Protein AF-A0A0D0HE24-F1 (afdb_monomer_lite)

Secondary structure (DSSP, 8-state):
-HHHHHHHHHHHHHHHHHHHHHHHHHHHHHHHHHHHHHT--HHHHHHHHHHHHHHHHH--SHHHHHHHHHHHHHHHHHHHHHTSPPPPPPP--TTSTTTSSSSSS------SS--EEES-SEEEE-SS-SS--EEEEEEESSS--EEEE--TTEEEEEETTTEEEEEE----SSS-EEEEEEEEETTEEEEEEEEEPPP-HHHHHHHHHHHHHHHHH------

pLDDT: mean 81.76, std 19.07, range [36.56, 98.62]

Organism: NCBI:txid1602169

Structure (mmCIF, N/CA/C/O backbone):
data_AF-A0A0D0HE24-F1
#
_entry.id   AF-A0A0D0HE24-F1
#
loop_
_atom_site.group_PDB
_atom_site.id
_atom_site.type_symbol
_atom_site.label_atom_id
_atom_site.label_alt_id
_atom_site.label_comp_id
_atom_site.label_asym_id
_atom_site.label_entity_id
_atom_site.label_seq_id
_atom_site.pdbx_PDB_ins_code
_atom_site.Cartn_x
_atom_site.Cartn_y
_atom_site.Cartn_z
_atom_site.occupancy
_atom_site.B_iso_or_equiv
_atom_site.auth_seq_id
_atom_site.auth_comp_id
_atom_site.auth_asym_id
_atom_site.auth_atom_id
_atom_site.pdbx_PDB_model_num
ATOM 1 N N . MET A 1 1 ? -0.564 22.937 -47.112 1.00 54.62 1 MET A N 1
ATOM 2 C CA . MET A 1 1 ? -0.032 23.153 -45.742 1.00 54.62 1 MET A CA 1
ATOM 3 C C . MET A 1 1 ? -1.120 23.236 -44.664 1.00 54.62 1 MET A C 1
ATOM 5 O O . MET A 1 1 ? -1.146 22.356 -43.817 1.00 54.62 1 MET A O 1
ATOM 9 N N . LYS A 1 2 ? -2.081 24.178 -44.712 1.00 48.25 2 LYS A N 1
ATOM 10 C CA . LYS A 1 2 ? -3.146 24.309 -43.680 1.00 48.25 2 LYS A CA 1
ATOM 11 C C . LYS A 1 2 ? -4.016 23.051 -43.454 1.00 48.25 2 LYS A C 1
ATOM 13 O O . LYS A 1 2 ? -4.406 22.789 -42.323 1.00 48.25 2 LYS A O 1
ATOM 18 N N . LYS A 1 3 ? -4.300 22.256 -44.500 1.00 47.62 3 LYS A N 1
ATOM 19 C CA . LYS A 1 3 ? -5.071 20.995 -44.387 1.00 47.62 3 LYS A CA 1
ATOM 20 C C . LYS A 1 3 ? -4.278 19.858 -43.717 1.00 47.62 3 LYS A C 1
ATOM 22 O O . LYS A 1 3 ? -4.836 19.148 -42.896 1.00 47.62 3 LYS A O 1
ATOM 27 N N . ILE A 1 4 ? -2.977 19.747 -44.000 1.00 58.28 4 ILE A N 1
ATOM 28 C CA . ILE A 1 4 ? -2.083 18.738 -43.399 1.00 58.28 4 ILE A CA 1
ATOM 29 C C . ILE A 1 4 ? -1.843 19.051 -41.915 1.00 58.28 4 ILE A C 1
ATOM 31 O O . ILE A 1 4 ? -1.949 18.166 -41.078 1.00 58.28 4 ILE A O 1
ATOM 35 N N . ILE A 1 5 ? -1.638 20.328 -41.568 1.00 57.38 5 ILE A N 1
ATOM 36 C CA . ILE A 1 5 ? -1.494 20.777 -40.172 1.00 57.38 5 ILE A CA 1
ATOM 37 C C . ILE A 1 5 ? -2.765 20.485 -39.356 1.00 57.38 5 ILE A C 1
ATOM 39 O O . ILE A 1 5 ? -2.671 20.021 -38.224 1.00 57.38 5 ILE A O 1
ATOM 43 N N . ARG A 1 6 ? -3.958 20.689 -39.936 1.00 49.59 6 ARG A N 1
ATOM 44 C CA . ARG A 1 6 ? -5.237 20.340 -39.292 1.00 49.59 6 ARG A CA 1
ATOM 45 C C . ARG A 1 6 ? -5.402 18.833 -39.081 1.00 49.59 6 ARG A C 1
ATOM 47 O O . ARG A 1 6 ? -5.835 18.437 -38.009 1.00 49.59 6 ARG A O 1
ATOM 54 N N . ILE A 1 7 ? -5.014 18.003 -40.051 1.00 63.22 7 ILE A N 1
ATOM 55 C CA . ILE A 1 7 ? -5.064 16.538 -39.914 1.00 63.22 7 ILE A CA 1
ATOM 56 C C . ILE A 1 7 ? -4.089 16.058 -38.828 1.00 63.22 7 ILE A C 1
ATOM 58 O O . ILE A 1 7 ? -4.482 15.265 -37.977 1.00 63.22 7 ILE A O 1
ATOM 62 N N . CYS A 1 8 ? -2.863 16.589 -38.781 1.00 57.28 8 CYS A N 1
ATOM 63 C CA . CYS A 1 8 ? -1.900 16.259 -37.725 1.00 57.28 8 CYS A CA 1
ATOM 64 C C . CYS A 1 8 ? -2.379 16.697 -36.328 1.00 57.28 8 CYS A C 1
ATOM 66 O O . CYS A 1 8 ? -2.213 15.947 -35.371 1.00 57.28 8 CYS A O 1
ATOM 68 N N . LEU A 1 9 ? -3.021 17.866 -36.205 1.00 57.97 9 LEU A N 1
ATOM 69 C CA . LEU A 1 9 ? -3.625 18.333 -34.948 1.00 57.97 9 LEU A CA 1
ATOM 70 C C . LEU A 1 9 ? -4.816 17.466 -34.509 1.00 57.97 9 LEU A C 1
ATOM 72 O O . LEU A 1 9 ? -4.926 17.137 -33.331 1.00 57.97 9 LEU A O 1
ATOM 76 N N . CYS A 1 10 ? -5.685 17.055 -35.437 1.00 57.00 10 CYS A N 1
ATOM 77 C CA . CYS A 1 10 ? -6.802 16.157 -35.133 1.00 57.00 10 CYS A CA 1
ATOM 78 C C . CYS A 1 10 ? -6.322 14.761 -34.711 1.00 57.00 10 CYS A C 1
ATOM 80 O O . CYS A 1 10 ? -6.842 14.211 -33.743 1.00 57.00 10 CYS A O 1
ATOM 82 N N . LEU A 1 11 ? -5.303 14.209 -35.380 1.00 58.38 11 LEU A N 1
ATOM 83 C CA . LEU A 1 11 ? -4.702 12.928 -35.001 1.00 58.38 11 LEU A CA 1
ATOM 84 C C . LEU A 1 11 ? -4.014 13.013 -33.631 1.00 58.38 11 LEU A C 1
ATOM 86 O O . LEU A 1 11 ? -4.221 12.134 -32.800 1.00 58.38 11 LEU A O 1
ATOM 90 N N . ALA A 1 12 ? -3.277 14.090 -33.344 1.00 59.06 12 ALA A N 1
ATOM 91 C CA . ALA A 1 12 ? -2.671 14.309 -32.029 1.00 59.06 12 ALA A CA 1
ATOM 92 C C . ALA A 1 12 ? -3.721 14.399 -30.903 1.00 59.06 12 ALA A C 1
ATOM 94 O O . ALA A 1 12 ? -3.535 13.796 -29.848 1.00 59.06 12 ALA A O 1
ATOM 95 N N . MET A 1 13 ? -4.855 15.074 -31.130 1.00 58.59 13 MET A N 1
ATOM 96 C CA . MET A 1 13 ? -5.958 15.127 -30.157 1.00 58.59 13 MET A CA 1
ATOM 97 C C . MET A 1 13 ? -6.646 13.766 -29.952 1.00 58.59 13 MET A C 1
ATOM 99 O O . MET A 1 13 ? -7.002 13.431 -28.823 1.00 58.59 13 MET A O 1
ATOM 103 N N . LEU A 1 14 ? -6.767 12.947 -31.002 1.00 55.09 14 LEU A N 1
ATOM 104 C CA . LEU A 1 14 ? -7.250 11.563 -30.902 1.00 55.09 14 LEU A CA 1
ATOM 105 C C . LEU A 1 14 ? -6.314 10.683 -30.056 1.00 55.09 14 LEU A C 1
ATOM 107 O O . LEU A 1 14 ? -6.791 9.926 -29.213 1.00 55.09 14 LEU A O 1
ATOM 111 N N . PHE A 1 15 ? -4.992 10.823 -30.200 1.00 51.97 15 PHE A N 1
ATOM 112 C CA . PHE A 1 15 ? -4.024 10.104 -29.360 1.00 51.97 15 PHE A CA 1
ATOM 113 C C . PHE A 1 15 ? -4.064 10.542 -27.885 1.00 51.97 15 PHE A C 1
ATOM 115 O O . PHE A 1 15 ? -3.951 9.696 -26.997 1.00 51.97 15 PHE A O 1
ATOM 122 N N . ILE A 1 16 ? -4.289 11.831 -27.607 1.00 54.72 16 ILE A N 1
ATOM 123 C CA . ILE A 1 16 ? -4.448 12.346 -26.234 1.00 54.72 16 ILE A CA 1
ATOM 124 C C . ILE A 1 16 ? -5.722 11.783 -25.580 1.00 54.72 16 ILE A C 1
ATOM 126 O O . ILE A 1 16 ? -5.686 11.356 -24.424 1.00 54.72 16 ILE A O 1
ATOM 130 N N . ALA A 1 17 ? -6.834 11.716 -26.319 1.00 50.81 17 ALA A N 1
ATOM 131 C CA . ALA A 1 17 ? -8.104 11.194 -25.810 1.00 50.81 17 ALA A CA 1
ATOM 132 C C . ALA A 1 17 ? -8.043 9.690 -25.475 1.00 50.81 17 ALA A C 1
ATOM 134 O O . ALA A 1 17 ? -8.557 9.263 -24.440 1.00 50.81 17 ALA A O 1
ATOM 135 N N . ILE A 1 18 ? -7.361 8.887 -26.301 1.00 53.62 18 ILE A N 1
ATOM 136 C CA . ILE A 1 18 ? -7.165 7.449 -26.045 1.00 53.62 18 ILE A CA 1
ATOM 137 C C . ILE A 1 18 ? -6.306 7.230 -24.786 1.00 53.62 18 ILE A C 1
ATOM 139 O O . ILE A 1 18 ? -6.610 6.349 -23.978 1.00 53.62 18 ILE A O 1
ATOM 143 N N . GLY A 1 19 ? -5.281 8.064 -24.569 1.00 52.12 19 GLY A N 1
ATOM 144 C CA . GLY A 1 19 ? -4.448 8.021 -23.362 1.00 52.12 19 GLY A CA 1
ATOM 145 C C . GLY A 1 19 ? -5.231 8.305 -22.074 1.00 52.12 19 GLY A C 1
ATOM 146 O O . GLY A 1 19 ? -5.073 7.589 -21.084 1.00 52.12 19 GLY A O 1
ATOM 147 N N . ALA A 1 20 ? -6.134 9.290 -22.096 1.00 57.69 20 ALA A N 1
ATOM 148 C CA . ALA A 1 20 ? -6.990 9.615 -20.952 1.00 57.69 20 ALA A CA 1
ATOM 149 C C . ALA A 1 20 ? -8.027 8.511 -20.649 1.00 57.69 20 ALA A C 1
ATOM 151 O O . ALA A 1 20 ? -8.302 8.202 -19.485 1.00 57.69 20 ALA A O 1
ATOM 152 N N . HIS A 1 21 ? -8.573 7.861 -21.682 1.00 56.25 21 HIS A N 1
ATOM 153 C CA . HIS A 1 21 ? -9.526 6.760 -21.505 1.00 56.25 21 HIS A CA 1
ATOM 154 C C . HIS A 1 21 ? -8.882 5.479 -20.945 1.00 56.25 21 HIS A C 1
ATOM 156 O O . HIS A 1 21 ? -9.493 4.793 -20.126 1.00 56.25 21 HIS A O 1
ATOM 162 N N . ALA A 1 22 ? -7.639 5.164 -21.325 1.00 59.75 22 ALA A N 1
ATOM 163 C CA . ALA A 1 22 ? -6.916 4.015 -20.772 1.00 59.75 22 ALA A CA 1
ATOM 164 C C . ALA A 1 22 ? -6.572 4.202 -19.281 1.00 59.75 22 ALA A C 1
ATOM 166 O O . ALA A 1 22 ? -6.681 3.259 -18.495 1.00 59.75 22 ALA A O 1
ATOM 167 N N . GLN A 1 23 ? -6.226 5.429 -18.876 1.00 67.25 23 GLN A N 1
ATOM 168 C CA . GLN A 1 23 ? -5.933 5.769 -17.482 1.00 67.25 23 GLN A CA 1
ATOM 169 C C . GLN A 1 23 ? -7.175 5.616 -16.585 1.00 67.25 23 GLN A C 1
ATOM 171 O O . GLN A 1 23 ? -7.113 4.951 -15.554 1.00 67.25 23 GLN A O 1
ATOM 176 N N . THR A 1 24 ? -8.330 6.130 -17.025 1.00 78.00 24 THR A N 1
ATOM 177 C CA . THR A 1 24 ? -9.592 6.038 -16.263 1.00 78.00 24 THR A CA 1
ATOM 178 C C . THR A 1 24 ? -10.089 4.597 -16.104 1.00 78.00 24 THR A C 1
ATOM 180 O O . THR A 1 24 ? -10.574 4.219 -15.035 1.00 78.00 24 THR A O 1
ATOM 183 N N . ALA A 1 25 ? -9.911 3.750 -17.125 1.00 88.06 25 ALA A N 1
ATOM 184 C CA . ALA A 1 25 ? -10.211 2.322 -17.028 1.00 88.06 25 ALA A CA 1
ATOM 185 C C . ALA A 1 25 ? -9.268 1.586 -16.058 1.00 88.06 25 ALA A C 1
ATOM 187 O O . ALA A 1 25 ? -9.720 0.732 -15.289 1.00 88.06 25 ALA A O 1
ATOM 188 N N . ALA A 1 26 ? -7.971 1.916 -16.068 1.00 93.06 26 ALA A N 1
ATOM 189 C CA . ALA A 1 26 ? -6.995 1.348 -15.140 1.00 93.06 26 ALA A CA 1
ATOM 190 C C . ALA A 1 26 ? -7.321 1.718 -13.684 1.00 93.06 26 ALA A C 1
ATOM 192 O O . ALA A 1 26 ? -7.383 0.829 -12.833 1.00 93.06 26 ALA A O 1
ATOM 193 N N . ASP A 1 27 ? -7.625 2.991 -13.418 1.00 92.62 27 ASP A N 1
ATOM 194 C CA . ASP A 1 27 ? -7.969 3.495 -12.083 1.00 92.62 27 ASP A CA 1
ATOM 195 C C . ASP A 1 27 ? -9.240 2.833 -11.528 1.00 92.62 27 ASP A C 1
ATOM 197 O O . ASP A 1 27 ? -9.282 2.423 -10.365 1.00 92.62 27 ASP A O 1
ATOM 201 N N . GLY A 1 28 ? -10.258 2.635 -12.373 1.00 95.12 28 GLY A N 1
ATOM 202 C CA . GLY A 1 28 ? -11.491 1.940 -11.991 1.00 95.12 28 GLY A CA 1
ATOM 203 C C . GLY A 1 28 ? -11.292 0.462 -11.629 1.00 95.12 28 GLY A C 1
ATOM 204 O O . GLY A 1 28 ? -12.040 -0.091 -10.825 1.00 95.12 28 GLY A O 1
ATOM 205 N N . ILE A 1 29 ? -10.292 -0.208 -12.203 1.00 96.75 29 ILE A N 1
ATOM 206 C CA . ILE A 1 29 ? -9.952 -1.598 -11.855 1.00 96.75 29 ILE A CA 1
ATOM 207 C C . ILE A 1 29 ? -9.039 -1.635 -10.630 1.00 96.75 29 ILE A C 1
ATOM 209 O O . ILE A 1 29 ? -9.202 -2.491 -9.759 1.00 96.75 29 ILE A O 1
ATOM 213 N N . TYR A 1 30 ? -8.106 -0.690 -10.534 1.00 95.88 30 TYR A N 1
ATOM 214 C CA . TYR A 1 30 ? -7.241 -0.536 -9.373 1.00 95.88 30 TYR A CA 1
ATOM 215 C C . TYR A 1 30 ? -8.066 -0.319 -8.098 1.00 95.88 30 TYR A C 1
ATOM 217 O O . TYR A 1 30 ? -7.857 -1.021 -7.108 1.00 95.88 30 TYR A O 1
ATOM 225 N N . SER A 1 31 ? -9.066 0.567 -8.133 1.00 95.50 31 SER A N 1
ATOM 226 C CA . SER A 1 31 ? -9.946 0.841 -6.989 1.00 95.50 31 SER A CA 1
ATOM 227 C C . SER A 1 31 ? -10.738 -0.392 -6.537 1.00 95.50 31 SER A C 1
ATOM 229 O O . SER A 1 31 ? -10.835 -0.650 -5.337 1.00 95.50 31 SER A O 1
ATOM 231 N N . LYS A 1 32 ? -11.216 -1.227 -7.473 1.00 97.62 32 LYS A N 1
ATOM 232 C CA . LYS A 1 32 ? -11.828 -2.533 -7.156 1.00 97.62 32 LYS A CA 1
ATOM 233 C C . LYS A 1 32 ? -10.846 -3.459 -6.442 1.00 97.62 32 LYS A C 1
ATOM 235 O O . LYS A 1 32 ? -11.214 -4.102 -5.461 1.00 97.62 32 LYS A O 1
ATOM 240 N N . GLY A 1 33 ? -9.594 -3.501 -6.900 1.00 97.25 33 GLY A N 1
ATOM 241 C CA . GLY A 1 33 ? -8.523 -4.234 -6.226 1.00 97.25 33 GLY A CA 1
ATOM 242 C C . GLY A 1 33 ? -8.302 -3.751 -4.791 1.00 97.25 33 GLY A C 1
ATOM 243 O O . GLY A 1 33 ? -8.220 -4.567 -3.875 1.00 97.25 33 GLY A O 1
ATOM 244 N N . MET A 1 34 ? -8.288 -2.433 -4.575 1.00 95.75 34 MET A N 1
ATOM 245 C CA . MET A 1 34 ? -8.141 -1.839 -3.242 1.00 95.75 34 MET A CA 1
ATOM 246 C C . MET A 1 34 ? -9.312 -2.185 -2.314 1.00 95.75 34 MET A C 1
ATOM 248 O O . MET A 1 34 ? -9.082 -2.552 -1.163 1.00 95.75 34 MET A O 1
ATOM 252 N N . ALA A 1 35 ? -10.554 -2.139 -2.807 1.00 95.69 35 ALA A N 1
ATOM 253 C CA . ALA A 1 35 ? -11.736 -2.516 -2.028 1.00 95.69 35 ALA A CA 1
ATOM 254 C C . ALA A 1 35 ? -11.703 -3.995 -1.597 1.00 95.69 35 ALA A C 1
ATOM 256 O O . ALA A 1 35 ? -11.987 -4.314 -0.444 1.00 95.69 35 ALA A O 1
ATOM 257 N N . LEU A 1 36 ? -11.292 -4.895 -2.495 1.00 97.56 36 LEU A N 1
ATOM 258 C CA . LEU A 1 36 ? -11.142 -6.323 -2.198 1.00 97.56 36 LEU A CA 1
ATOM 259 C C . LEU A 1 36 ? -10.005 -6.598 -1.206 1.00 97.56 36 LEU A C 1
ATOM 261 O O . LEU A 1 36 ? -10.145 -7.432 -0.308 1.00 97.56 36 LEU A O 1
ATOM 265 N N . LYS A 1 37 ? -8.881 -5.886 -1.336 1.00 96.06 37 LYS A N 1
ATOM 266 C CA . LYS A 1 37 ? -7.743 -6.011 -0.419 1.00 96.06 37 LYS A CA 1
ATOM 267 C C . LYS A 1 37 ? -8.148 -5.698 1.023 1.00 96.06 37 LYS A C 1
ATOM 269 O O . LYS A 1 37 ? -7.790 -6.469 1.910 1.00 96.06 37 LYS A O 1
ATOM 274 N N . LYS A 1 38 ? -8.937 -4.637 1.246 1.00 92.69 38 LYS A N 1
ATOM 275 C CA . LYS A 1 38 ? -9.406 -4.225 2.586 1.00 92.69 38 LYS A CA 1
ATOM 276 C C . LYS A 1 38 ? -10.146 -5.330 3.347 1.00 92.69 38 LYS A C 1
ATOM 278 O O . LYS A 1 38 ? -10.122 -5.338 4.566 1.00 92.69 38 LYS A O 1
ATOM 283 N N . GLN A 1 39 ? -10.753 -6.289 2.649 1.00 93.31 39 GLN A N 1
ATOM 284 C CA . GLN A 1 39 ? -11.459 -7.406 3.287 1.00 93.31 39 GLN A CA 1
ATOM 285 C C . GLN A 1 39 ? -10.513 -8.453 3.909 1.00 93.31 39 GLN A C 1
ATOM 287 O O . GLN A 1 39 ? -10.972 -9.291 4.675 1.00 93.31 39 GLN A O 1
ATOM 292 N N . ARG A 1 40 ? -9.216 -8.460 3.548 1.00 90.00 40 ARG A N 1
ATOM 293 C CA . ARG A 1 40 ? -8.162 -9.353 4.081 1.00 90.00 40 ARG A CA 1
ATOM 294 C C . ARG A 1 40 ? -8.516 -10.856 4.153 1.00 90.00 40 ARG A C 1
ATOM 296 O O . ARG A 1 40 ? -7.917 -11.602 4.924 1.00 90.00 40 ARG A O 1
ATOM 303 N N . THR A 1 41 ? -9.417 -11.354 3.304 1.00 94.25 41 THR A N 1
ATOM 304 C CA . THR A 1 41 ? -9.673 -12.800 3.176 1.00 94.25 41 THR A CA 1
ATOM 305 C C . THR A 1 41 ? -8.782 -13.408 2.097 1.00 94.25 41 THR A C 1
ATOM 307 O O . THR A 1 41 ? -8.351 -12.732 1.162 1.00 94.25 41 THR A O 1
ATOM 310 N N . LYS A 1 42 ? -8.531 -14.722 2.159 1.00 95.62 42 LYS A N 1
ATOM 311 C CA . LYS A 1 42 ? -7.766 -15.426 1.114 1.00 95.62 42 LYS A CA 1
ATOM 312 C C . LYS A 1 42 ? -8.368 -15.212 -0.282 1.00 95.62 42 LYS A C 1
ATOM 314 O O . LYS A 1 42 ? -7.639 -14.954 -1.243 1.00 95.62 42 LYS A O 1
ATOM 319 N N . THR A 1 43 ? -9.693 -15.294 -0.383 1.00 96.44 43 THR A N 1
ATOM 320 C CA . THR A 1 43 ? -10.430 -15.098 -1.636 1.00 96.44 43 THR A CA 1
ATOM 321 C C . THR A 1 43 ? -10.320 -13.658 -2.120 1.00 96.44 43 THR A C 1
ATOM 323 O O . THR A 1 43 ? -9.914 -13.436 -3.261 1.00 96.44 43 THR A O 1
ATOM 326 N N . SER A 1 44 ? -10.600 -12.680 -1.254 1.00 97.56 44 SER A N 1
ATOM 327 C CA . SER A 1 44 ? -10.580 -11.269 -1.641 1.00 97.56 44 SER A CA 1
ATOM 328 C C . SER A 1 44 ? -9.177 -10.801 -2.031 1.00 97.56 44 SER A C 1
ATOM 330 O O . SER A 1 44 ? -9.028 -10.116 -3.037 1.00 97.56 44 SER A O 1
ATOM 332 N N . LEU A 1 45 ? -8.124 -11.248 -1.337 1.00 97.88 45 LEU A N 1
ATOM 333 C CA . LEU A 1 45 ? -6.733 -10.946 -1.699 1.00 97.88 45 LEU A CA 1
ATOM 334 C C . LEU A 1 45 ? -6.343 -11.560 -3.051 1.00 97.88 45 LEU A C 1
ATOM 336 O O . LEU A 1 45 ? -5.653 -10.923 -3.846 1.00 97.88 45 LEU A O 1
ATOM 340 N N . THR A 1 46 ? -6.823 -12.767 -3.359 1.00 98.12 46 THR A N 1
ATOM 341 C CA . THR A 1 46 ? -6.595 -13.398 -4.671 1.00 98.12 46 THR A CA 1
ATOM 342 C C . THR A 1 46 ? -7.294 -12.618 -5.789 1.00 98.12 46 THR A C 1
ATOM 344 O O . THR A 1 46 ? -6.705 -12.360 -6.841 1.00 98.12 46 THR A O 1
ATOM 347 N N . GLN A 1 47 ? -8.531 -12.176 -5.551 1.00 98.50 47 GLN A N 1
ATOM 348 C CA . GLN A 1 47 ? -9.278 -11.335 -6.489 1.00 98.50 47 GLN A CA 1
ATOM 349 C C . GLN A 1 47 ? -8.656 -9.936 -6.629 1.00 98.50 47 GLN A C 1
ATOM 351 O O . GLN A 1 47 ? -8.615 -9.389 -7.734 1.00 98.50 47 GLN A O 1
ATOM 356 N N . ALA A 1 48 ? -8.121 -9.367 -5.548 1.00 98.25 48 ALA A N 1
ATOM 357 C CA . ALA A 1 48 ? -7.398 -8.101 -5.571 1.00 98.25 48 ALA A CA 1
ATOM 358 C C . ALA A 1 48 ? -6.158 -8.201 -6.470 1.00 98.25 48 ALA A C 1
ATOM 360 O O . ALA A 1 48 ? -5.990 -7.379 -7.368 1.00 98.25 48 ALA A O 1
ATOM 361 N N . ILE A 1 49 ? -5.352 -9.264 -6.327 1.00 98.62 49 ILE A N 1
ATOM 362 C CA . ILE A 1 49 ? -4.196 -9.538 -7.201 1.00 98.62 49 ILE A CA 1
ATOM 363 C C . ILE A 1 49 ? -4.615 -9.605 -8.674 1.00 98.62 49 ILE A C 1
ATOM 365 O O . ILE A 1 49 ? -3.934 -9.036 -9.529 1.00 98.62 49 ILE A O 1
ATOM 369 N N . ALA A 1 50 ? -5.725 -10.276 -8.989 1.00 98.56 50 ALA A N 1
ATOM 370 C CA . ALA A 1 50 ? -6.228 -10.350 -10.360 1.00 98.56 50 ALA A CA 1
ATOM 371 C C . ALA A 1 50 ? -6.593 -8.960 -10.914 1.00 98.56 50 ALA A C 1
ATOM 373 O O . ALA A 1 50 ? -6.213 -8.628 -12.040 1.00 98.56 50 ALA A O 1
ATOM 374 N N . ASN A 1 51 ? -7.254 -8.120 -10.111 1.00 98.50 51 ASN A N 1
ATOM 375 C CA . ASN A 1 51 ? -7.568 -6.741 -10.491 1.00 98.50 51 ASN A CA 1
ATOM 376 C C . ASN A 1 51 ? -6.298 -5.905 -10.684 1.00 98.50 51 ASN A C 1
ATOM 378 O O . ASN A 1 51 ? -6.160 -5.258 -11.717 1.00 98.50 51 ASN A O 1
ATOM 382 N N . PHE A 1 52 ? -5.326 -5.969 -9.772 1.00 98.31 52 PHE A N 1
ATOM 383 C CA . PHE A 1 52 ? -4.071 -5.225 -9.916 1.00 98.31 52 PHE A CA 1
ATOM 384 C C . PHE A 1 52 ? -3.263 -5.661 -11.142 1.00 98.31 52 PHE A C 1
ATOM 386 O O . PHE A 1 52 ? -2.694 -4.816 -11.827 1.00 98.31 52 PHE A O 1
ATOM 393 N N . ARG A 1 53 ? -3.254 -6.955 -11.489 1.00 98.38 53 ARG A N 1
ATOM 394 C CA . ARG A 1 53 ? -2.635 -7.439 -12.738 1.00 98.38 53 ARG A CA 1
ATOM 395 C C . ARG A 1 53 ? -3.329 -6.874 -13.974 1.00 98.38 53 ARG A C 1
ATOM 397 O O . ARG A 1 53 ? -2.655 -6.469 -14.917 1.00 98.38 53 ARG A O 1
ATOM 404 N N . LYS A 1 54 ? -4.663 -6.816 -13.961 1.00 97.50 54 LYS A N 1
ATOM 405 C CA . LYS A 1 54 ? -5.443 -6.237 -15.059 1.00 97.50 54 LYS A CA 1
ATOM 406 C C . LYS A 1 54 ? -5.213 -4.728 -15.177 1.00 97.50 54 LYS A C 1
ATOM 408 O O . LYS A 1 54 ? -4.933 -4.258 -16.273 1.00 97.50 54 LYS A O 1
ATOM 413 N N . ALA A 1 55 ? -5.250 -3.990 -14.066 1.00 96.56 55 ALA A N 1
ATOM 414 C CA . ALA A 1 55 ? -4.946 -2.559 -14.031 1.00 96.56 55 ALA A CA 1
ATOM 415 C C . ALA A 1 55 ? -3.520 -2.272 -14.530 1.00 96.56 55 ALA A C 1
ATOM 417 O O . ALA A 1 55 ? -3.328 -1.399 -15.372 1.00 96.56 55 ALA A O 1
ATOM 418 N N . LYS A 1 56 ? -2.529 -3.072 -14.109 1.00 96.06 56 LYS A N 1
ATOM 419 C CA . LYS A 1 56 ? -1.144 -2.988 -14.599 1.00 96.06 56 LYS A CA 1
ATOM 420 C C . LYS A 1 56 ? -1.050 -3.093 -16.122 1.00 96.06 56 LYS A C 1
ATOM 422 O O . LYS A 1 56 ? -0.266 -2.365 -16.721 1.00 96.06 56 LYS A O 1
ATOM 427 N N . GLY A 1 57 ? -1.826 -3.985 -16.739 1.00 95.12 57 GLY A N 1
ATOM 428 C CA . GLY A 1 57 ? -1.867 -4.138 -18.196 1.00 95.12 57 GLY A CA 1
ATOM 429 C C . GLY A 1 57 ? -2.455 -2.931 -18.937 1.00 95.12 57 GLY A C 1
ATOM 430 O O . GLY A 1 57 ? -2.194 -2.778 -20.125 1.00 95.12 57 GLY A O 1
ATOM 431 N N . LEU A 1 58 ? -3.220 -2.079 -18.248 1.00 93.44 58 LEU A N 1
ATOM 432 C CA . LEU A 1 58 ? -3.856 -0.886 -18.816 1.00 93.44 58 LEU A CA 1
ATOM 433 C C . LEU A 1 58 ? -3.094 0.410 -18.515 1.00 93.44 58 LEU A C 1
ATOM 435 O O . LEU A 1 58 ? -3.195 1.365 -19.282 1.00 93.44 58 LEU A O 1
ATOM 439 N N . TYR A 1 59 ? -2.327 0.465 -17.424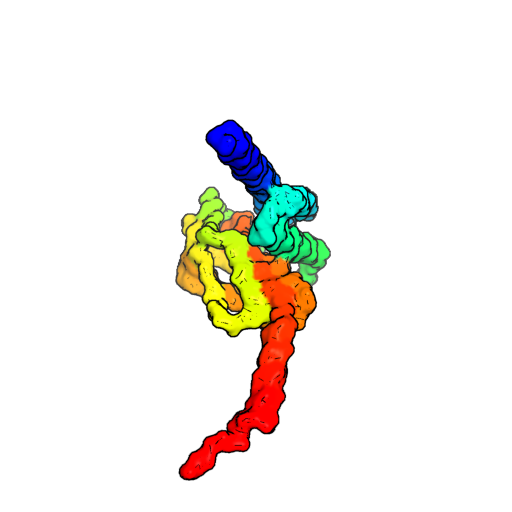 1.00 92.12 59 TYR A N 1
ATOM 440 C CA . TYR A 1 59 ? -1.514 1.639 -17.118 1.00 92.12 59 TYR A CA 1
ATOM 441 C C . TYR A 1 59 ? -0.416 1.848 -18.164 1.00 92.12 59 TYR A C 1
ATOM 443 O O . TYR A 1 59 ? 0.459 1.003 -18.359 1.00 92.12 59 TYR A O 1
ATOM 451 N N . ALA A 1 60 ? -0.412 3.033 -18.776 1.00 89.69 60 ALA A N 1
ATOM 452 C CA . ALA A 1 60 ? 0.633 3.434 -19.714 1.00 89.69 60 ALA A CA 1
ATOM 453 C C . ALA A 1 60 ? 1.957 3.767 -19.004 1.00 89.69 60 ALA A C 1
ATOM 455 O O . ALA A 1 60 ? 3.035 3.509 -19.536 1.00 89.69 60 ALA A O 1
ATOM 456 N N . THR A 1 61 ? 1.885 4.325 -17.791 1.00 90.44 61 THR A N 1
ATOM 457 C CA . THR A 1 61 ? 3.058 4.804 -17.049 1.00 90.44 61 THR A CA 1
ATOM 458 C C . THR A 1 61 ? 3.682 3.710 -16.187 1.00 90.44 61 THR A C 1
ATOM 460 O O . THR A 1 61 ? 2.985 2.921 -15.546 1.00 90.44 61 THR A O 1
ATOM 463 N N . GLU A 1 62 ? 5.013 3.712 -16.090 1.00 89.94 62 GLU A N 1
ATOM 464 C CA . GLU A 1 62 ? 5.730 2.813 -15.176 1.00 89.94 62 GLU A CA 1
ATOM 465 C C . GLU A 1 62 ? 5.359 3.066 -13.711 1.00 89.94 62 GLU A C 1
ATOM 467 O O . GLU A 1 62 ? 5.270 2.122 -12.936 1.00 89.94 62 GLU A O 1
ATOM 472 N N . ALA A 1 63 ? 5.031 4.308 -13.340 1.00 89.19 63 ALA A N 1
ATOM 473 C CA . ALA A 1 63 ? 4.549 4.628 -11.998 1.00 89.19 63 ALA A CA 1
ATOM 474 C C . ALA A 1 63 ? 3.239 3.892 -11.653 1.00 89.19 63 ALA A C 1
ATOM 476 O O . ALA A 1 63 ? 3.115 3.335 -10.563 1.00 89.19 63 ALA A O 1
ATOM 477 N N . GLY A 1 64 ? 2.272 3.841 -12.579 1.00 91.19 64 GLY A N 1
ATOM 478 C CA . GLY A 1 64 ? 1.025 3.089 -12.386 1.00 91.19 64 GLY A CA 1
ATOM 479 C C . GLY A 1 64 ? 1.260 1.579 -12.287 1.00 91.19 64 GLY A C 1
ATOM 480 O O . GLY A 1 64 ? 0.700 0.903 -11.419 1.00 91.19 64 GLY A O 1
ATOM 481 N N . LYS A 1 65 ? 2.160 1.046 -13.121 1.00 93.62 65 LYS A N 1
ATOM 482 C CA . LYS A 1 65 ? 2.561 -0.369 -13.071 1.00 93.62 65 LYS A CA 1
ATOM 483 C C . LYS A 1 65 ? 3.277 -0.720 -11.765 1.00 93.62 65 LYS A C 1
ATOM 485 O O . LYS A 1 65 ? 2.999 -1.769 -11.184 1.00 93.62 65 LYS A O 1
ATOM 490 N N . ASP A 1 66 ? 4.144 0.162 -11.276 1.00 91.62 66 ASP A N 1
ATOM 491 C CA . ASP A 1 66 ? 4.864 -0.006 -10.014 1.00 91.62 66 ASP A CA 1
ATOM 492 C C . ASP A 1 66 ? 3.922 -0.016 -8.810 1.00 91.62 66 ASP A C 1
ATOM 494 O O . ASP A 1 66 ? 4.071 -0.879 -7.942 1.00 91.62 66 ASP A O 1
ATOM 498 N N . LYS A 1 67 ? 2.912 0.866 -8.788 1.00 92.50 67 LYS A N 1
ATOM 499 C CA . LYS A 1 67 ? 1.850 0.836 -7.769 1.00 92.50 67 LYS A CA 1
ATOM 500 C C . LYS A 1 67 ? 1.127 -0.510 -7.762 1.00 92.50 67 LYS A C 1
ATOM 502 O O . LYS A 1 67 ? 0.959 -1.109 -6.703 1.00 92.50 67 LYS A O 1
ATOM 507 N N . CYS A 1 68 ? 0.754 -1.031 -8.934 1.00 96.69 68 CYS A N 1
ATOM 508 C CA . CYS A 1 68 ? 0.101 -2.339 -9.032 1.00 96.69 68 CYS A CA 1
ATOM 509 C C . CYS A 1 68 ? 0.990 -3.469 -8.501 1.00 96.69 68 CYS A C 1
ATOM 511 O O . CYS A 1 68 ? 0.526 -4.311 -7.735 1.00 96.69 68 CYS A O 1
ATOM 513 N N . ASP A 1 69 ? 2.271 -3.484 -8.870 1.00 97.19 69 ASP A N 1
ATOM 514 C CA . ASP A 1 69 ? 3.212 -4.498 -8.391 1.00 97.19 69 ASP A CA 1
ATOM 515 C C . ASP A 1 69 ? 3.394 -4.453 -6.874 1.00 97.19 69 ASP A C 1
ATOM 517 O O . ASP A 1 69 ? 3.440 -5.504 -6.232 1.00 97.19 69 ASP A O 1
ATOM 521 N N . ALA A 1 70 ? 3.451 -3.255 -6.293 1.00 96.56 70 ALA A N 1
ATOM 522 C CA . ALA A 1 70 ? 3.536 -3.098 -4.852 1.00 96.56 70 ALA A CA 1
ATOM 523 C C . ALA A 1 70 ? 2.288 -3.623 -4.135 1.00 96.56 70 ALA A C 1
ATOM 525 O O . ALA A 1 70 ? 2.412 -4.349 -3.147 1.00 96.56 70 ALA A O 1
ATOM 526 N N . GLN A 1 71 ? 1.089 -3.331 -4.653 1.00 97.69 71 GLN A N 1
ATOM 527 C CA . GLN A 1 71 ? -0.158 -3.862 -4.091 1.00 97.69 71 GLN A CA 1
ATOM 528 C C . GLN A 1 71 ? -0.263 -5.388 -4.251 1.00 97.69 71 GLN A C 1
ATOM 530 O O . GLN A 1 71 ? -0.729 -6.073 -3.340 1.00 97.69 71 GLN A O 1
ATOM 535 N N . ILE A 1 72 ? 0.226 -5.956 -5.360 1.00 98.31 72 ILE A N 1
ATOM 536 C CA . ILE A 1 72 ? 0.335 -7.415 -5.537 1.00 98.31 72 ILE A CA 1
ATOM 537 C C . ILE A 1 72 ? 1.285 -8.008 -4.489 1.00 98.31 72 ILE A C 1
ATOM 539 O O . ILE A 1 72 ? 0.954 -9.007 -3.849 1.00 98.31 72 ILE A O 1
ATOM 543 N N . GLY A 1 73 ? 2.450 -7.389 -4.282 1.00 97.31 73 GLY A N 1
ATOM 544 C CA . GLY A 1 73 ? 3.406 -7.787 -3.250 1.00 97.31 73 GLY A CA 1
ATOM 545 C C . GLY A 1 73 ? 2.806 -7.729 -1.842 1.00 97.31 73 GLY A C 1
ATOM 546 O O . GLY A 1 73 ? 2.947 -8.683 -1.078 1.00 97.31 73 GLY A O 1
ATOM 547 N N . ALA A 1 74 ? 2.054 -6.671 -1.533 1.00 97.19 74 ALA A N 1
ATOM 548 C CA . ALA A 1 74 ? 1.302 -6.530 -0.289 1.00 97.19 74 ALA A CA 1
ATOM 549 C C . ALA A 1 74 ? 0.264 -7.649 -0.100 1.00 97.19 74 ALA A C 1
ATOM 551 O O . ALA A 1 74 ? 0.210 -8.269 0.960 1.00 97.19 74 ALA A O 1
ATOM 552 N N . CYS A 1 75 ? -0.514 -7.981 -1.134 1.00 98.00 75 CYS A N 1
ATOM 553 C CA . CYS A 1 75 ? -1.483 -9.077 -1.058 1.00 98.00 75 CYS A CA 1
ATOM 554 C C . CYS A 1 75 ? -0.798 -10.428 -0.808 1.00 98.00 75 CYS A C 1
ATOM 556 O O . CYS A 1 75 ? -1.261 -11.215 0.015 1.00 98.00 75 CYS A O 1
ATOM 558 N N . ASN A 1 76 ? 0.335 -10.686 -1.467 1.00 97.62 76 ASN A N 1
ATOM 559 C CA . ASN A 1 76 ? 1.125 -11.898 -1.240 1.00 97.62 76 ASN A CA 1
ATOM 560 C C . ASN A 1 76 ? 1.688 -11.961 0.188 1.00 97.62 76 ASN A C 1
ATOM 562 O O . ASN A 1 76 ? 1.704 -13.032 0.798 1.00 97.62 76 ASN A O 1
ATOM 566 N N . TYR A 1 77 ? 2.124 -10.822 0.734 1.00 96.25 77 TYR A N 1
ATOM 567 C CA . TYR A 1 77 ? 2.557 -10.710 2.125 1.00 96.25 77 TYR A CA 1
ATOM 568 C C . TYR A 1 77 ? 1.431 -11.102 3.093 1.00 96.25 77 TYR A C 1
ATOM 570 O O . TYR A 1 77 ? 1.630 -11.974 3.943 1.00 96.25 77 TYR A O 1
ATOM 578 N N . LEU A 1 78 ? 0.237 -10.529 2.915 1.00 95.38 78 LEU A N 1
ATOM 579 C CA . LEU A 1 78 ? -0.938 -10.819 3.743 1.00 95.38 78 LEU A CA 1
ATOM 580 C C . LEU A 1 78 ? -1.382 -12.284 3.616 1.00 95.38 78 LEU A C 1
ATOM 582 O O . LEU A 1 78 ? -1.570 -12.957 4.627 1.00 95.38 78 LEU A O 1
ATOM 586 N N . LEU A 1 79 ? -1.448 -12.830 2.396 1.00 96.06 79 LEU A N 1
ATOM 587 C CA . LEU A 1 79 ? -1.761 -14.245 2.155 1.00 96.06 79 LEU A CA 1
ATOM 588 C C . LEU A 1 79 ? -0.791 -15.181 2.884 1.00 96.06 79 LEU A C 1
ATOM 590 O O . LEU A 1 79 ? -1.208 -16.172 3.487 1.00 96.06 79 LEU A O 1
ATOM 594 N N . LYS A 1 80 ? 0.510 -14.867 2.862 1.00 94.38 80 LYS A N 1
ATOM 595 C CA . LYS A 1 80 ? 1.521 -15.648 3.580 1.00 94.38 80 LYS A CA 1
ATOM 596 C C . LYS A 1 80 ? 1.294 -15.612 5.090 1.00 94.38 80 LYS A C 1
ATOM 598 O O . LYS A 1 80 ? 1.576 -16.608 5.747 1.00 94.38 80 LYS A O 1
ATOM 603 N N . ARG A 1 81 ? 0.810 -14.498 5.644 1.00 90.00 81 ARG A N 1
ATOM 604 C CA . ARG A 1 81 ? 0.481 -14.384 7.073 1.00 90.00 81 ARG A CA 1
ATOM 605 C C . ARG A 1 81 ? -0.780 -15.157 7.437 1.00 90.00 81 ARG A C 1
ATOM 607 O O . ARG A 1 81 ? -0.728 -15.917 8.394 1.00 90.00 81 ARG A O 1
ATOM 614 N N . ILE A 1 82 ? -1.846 -15.039 6.648 1.00 90.56 82 ILE A N 1
ATOM 615 C CA . ILE A 1 82 ? -3.106 -15.775 6.860 1.00 90.56 82 ILE A CA 1
ATOM 616 C C . ILE A 1 82 ? -2.863 -17.290 6.876 1.00 90.56 82 ILE A C 1
ATOM 618 O O . ILE A 1 82 ? -3.455 -18.007 7.674 1.00 90.56 82 ILE A O 1
ATOM 622 N N . ASN A 1 83 ? -1.961 -17.779 6.022 1.00 85.94 83 ASN A N 1
ATOM 623 C CA . ASN A 1 83 ? -1.643 -19.204 5.937 1.00 85.94 83 ASN A CA 1
ATOM 624 C C . ASN A 1 83 ? -0.626 -19.689 6.988 1.00 85.94 83 ASN A C 1
ATOM 626 O O . ASN A 1 83 ? -0.366 -20.891 7.056 1.00 85.94 83 ASN A O 1
ATOM 630 N N . LYS A 1 84 ? 0.004 -18.806 7.777 1.00 82.62 84 LYS A N 1
ATOM 631 C CA . LYS A 1 84 ? 0.916 -19.257 8.837 1.00 82.62 84 LYS A CA 1
ATOM 632 C C . LYS A 1 84 ? 0.097 -19.869 9.978 1.00 82.62 84 LYS A C 1
ATOM 634 O O . LYS A 1 84 ? -0.848 -19.230 10.438 1.00 82.62 84 LYS A O 1
ATOM 639 N N . PRO A 1 85 ? 0.479 -21.055 10.490 1.00 66.94 85 PRO A N 1
ATOM 640 C CA . PRO A 1 85 ? -0.114 -21.587 11.709 1.00 66.94 85 PRO A CA 1
ATOM 641 C C . PRO A 1 85 ? 0.039 -20.557 12.828 1.00 66.94 85 PRO A C 1
ATOM 643 O O . PRO A 1 85 ? 1.141 -20.029 13.022 1.00 66.94 85 PRO A O 1
ATOM 646 N N . LYS A 1 86 ? -1.039 -20.273 13.568 1.00 60.94 86 LYS A N 1
ATOM 647 C CA . LYS A 1 86 ? -0.916 -19.482 14.797 1.00 60.94 86 LYS A CA 1
ATOM 648 C C . LYS A 1 86 ? 0.090 -20.201 15.710 1.00 60.94 86 LYS A C 1
ATOM 650 O O . LYS A 1 86 ? -0.008 -21.425 15.849 1.00 60.94 86 LYS A O 1
ATOM 655 N N . PRO A 1 87 ? 1.084 -19.502 16.286 1.00 54.28 87 PRO A N 1
ATOM 656 C CA . PRO A 1 87 ? 1.991 -20.129 17.237 1.00 54.28 87 PRO A CA 1
ATOM 657 C C . PRO A 1 87 ? 1.166 -20.766 18.359 1.00 54.28 87 PRO A C 1
ATOM 659 O O . PRO A 1 87 ? 0.240 -20.140 18.874 1.00 54.28 87 PRO A O 1
ATOM 662 N N . LYS A 1 88 ? 1.474 -22.025 18.707 1.00 43.59 88 LYS A N 1
ATOM 663 C CA . LYS A 1 88 ? 0.861 -22.676 19.871 1.00 43.59 88 LYS A CA 1
ATOM 664 C C . LYS A 1 88 ? 1.108 -21.782 21.095 1.00 43.59 88 LYS A C 1
ATOM 666 O O . LYS A 1 88 ? 2.239 -21.302 21.232 1.00 43.59 88 LYS A O 1
ATOM 671 N N . PRO A 1 89 ? 0.107 -21.561 21.966 1.00 42.53 89 PRO A N 1
ATOM 672 C CA . PRO A 1 89 ? 0.324 -20.864 23.226 1.00 42.53 89 PRO A CA 1
ATOM 673 C C . PRO A 1 89 ? 1.523 -21.495 23.937 1.00 42.53 89 PRO A C 1
ATOM 675 O O . PRO A 1 89 ? 1.596 -22.723 24.055 1.00 42.53 89 PRO A O 1
ATOM 678 N N . LYS A 1 90 ? 2.500 -20.682 24.355 1.00 39.03 90 LYS A N 1
ATOM 679 C CA . LYS A 1 90 ? 3.557 -21.179 25.243 1.00 39.03 90 LYS A CA 1
ATOM 680 C C . LYS A 1 90 ? 2.869 -21.747 26.495 1.00 39.03 90 LYS A C 1
ATOM 682 O O . LYS A 1 90 ? 1.963 -21.085 27.000 1.00 39.03 90 LYS A O 1
ATOM 687 N N . PRO A 1 91 ? 3.262 -22.932 26.996 1.00 36.56 91 PRO A N 1
ATOM 688 C CA . PRO A 1 91 ? 2.742 -23.436 28.258 1.00 36.56 91 PRO A CA 1
ATOM 689 C C . PRO A 1 91 ? 3.003 -22.394 29.346 1.00 36.56 91 PRO A C 1
ATOM 691 O O . PRO A 1 91 ? 4.150 -22.029 29.596 1.00 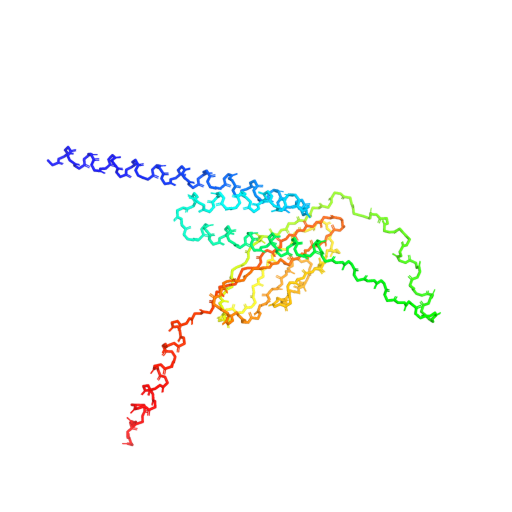36.56 91 PRO A O 1
ATOM 694 N N . ILE A 1 92 ? 1.929 -21.885 29.940 1.00 39.00 92 ILE A N 1
ATOM 695 C CA . ILE A 1 92 ? 1.983 -20.972 31.076 1.00 39.00 92 ILE A CA 1
ATOM 696 C C . ILE A 1 92 ? 2.496 -21.791 32.264 1.00 39.00 92 ILE A C 1
ATOM 698 O O . ILE A 1 92 ? 1.811 -22.691 32.755 1.00 39.00 92 ILE A O 1
ATOM 702 N N . THR A 1 93 ? 3.723 -21.523 32.706 1.00 37.72 93 THR A N 1
ATOM 703 C CA . THR A 1 93 ? 4.231 -22.054 33.973 1.00 37.72 93 THR A CA 1
ATOM 704 C C . THR A 1 93 ? 3.423 -21.414 35.103 1.00 37.72 93 THR A C 1
ATOM 706 O O . THR A 1 93 ? 3.224 -20.203 35.125 1.00 37.72 93 THR A O 1
ATOM 709 N N . LYS A 1 94 ? 2.922 -22.238 36.027 1.00 44.97 94 LYS A N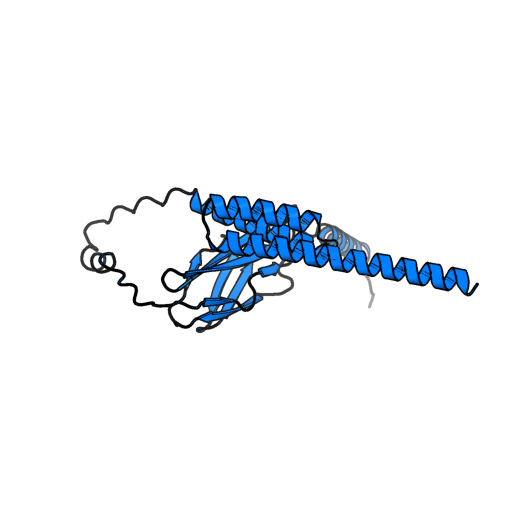 1
ATOM 710 C CA . LYS A 1 94 ? 1.836 -21.953 36.987 1.00 44.97 94 LYS A CA 1
ATOM 711 C C . LYS A 1 94 ? 2.067 -20.825 38.018 1.00 44.97 94 LYS A C 1
ATOM 713 O O . LYS A 1 94 ? 1.251 -20.693 38.921 1.00 44.97 94 LYS A O 1
ATOM 718 N N . ASN A 1 95 ? 3.105 -19.997 37.893 1.00 43.19 95 ASN A N 1
ATOM 719 C CA . ASN A 1 95 ? 3.417 -18.951 38.878 1.00 43.19 95 ASN A CA 1
ATOM 720 C C . ASN A 1 95 ? 3.013 -17.523 38.462 1.00 43.19 95 ASN A C 1
ATOM 722 O O . ASN A 1 95 ? 3.087 -16.629 39.294 1.00 43.19 95 ASN A O 1
ATOM 726 N N . ASP A 1 96 ? 2.494 -17.316 37.246 1.00 44.56 96 ASP A N 1
ATOM 727 C CA . ASP A 1 96 ? 1.973 -16.008 36.790 1.00 44.56 96 ASP A CA 1
ATOM 728 C C . ASP A 1 96 ? 0.428 -15.940 36.760 1.00 44.56 96 ASP A C 1
ATOM 730 O O . ASP A 1 96 ? -0.176 -14.964 36.307 1.00 44.56 96 ASP A O 1
ATOM 734 N N . ALA A 1 97 ? -0.242 -16.973 37.283 1.00 44.38 97 ALA A N 1
ATOM 735 C CA . ALA A 1 97 ? -1.686 -17.204 37.165 1.00 44.38 97 ALA A CA 1
ATOM 736 C C . ALA A 1 97 ? -2.601 -16.193 37.895 1.00 44.38 97 ALA A C 1
ATOM 738 O O . ALA A 1 97 ? -3.814 -16.380 37.897 1.00 44.38 97 ALA A O 1
ATOM 739 N N . GLN A 1 98 ? -2.069 -15.112 38.477 1.00 46.09 98 GLN A N 1
ATOM 740 C CA . GLN A 1 98 ? -2.883 -14.050 39.087 1.00 46.09 98 GLN A CA 1
ATOM 741 C C . GLN A 1 98 ? -2.825 -12.696 38.371 1.00 46.09 98 GLN A C 1
ATOM 743 O O . GLN A 1 98 ? -3.599 -11.810 38.719 1.00 46.09 98 GLN A O 1
ATOM 748 N N . LYS A 1 99 ? -2.002 -12.540 37.322 1.00 42.19 99 LYS A N 1
ATOM 749 C CA . LYS A 1 99 ? -2.048 -11.345 36.455 1.00 42.19 99 LYS A CA 1
ATOM 750 C C . LYS A 1 99 ? -2.621 -11.625 35.063 1.00 42.19 99 LYS A C 1
ATOM 752 O O . LYS A 1 99 ? -3.088 -10.707 34.405 1.00 42.19 99 LYS A O 1
ATOM 757 N N . THR A 1 100 ? -2.628 -12.885 34.627 1.00 43.03 100 THR A N 1
ATOM 758 C CA . THR A 1 100 ? -2.866 -13.242 33.215 1.00 43.03 100 THR A CA 1
ATOM 759 C C . THR A 1 100 ? -4.272 -13.785 32.914 1.00 43.03 100 THR A C 1
ATOM 761 O O . THR A 1 100 ? -4.583 -14.024 31.757 1.00 43.03 100 THR A O 1
ATOM 764 N N . VAL A 1 101 ? -5.152 -13.967 33.908 1.00 39.81 101 VAL A N 1
ATOM 765 C CA . VAL A 1 101 ? -6.474 -14.611 33.696 1.00 39.81 101 VAL A CA 1
ATOM 766 C C . VAL A 1 101 ? -7.633 -13.608 33.542 1.00 39.81 101 VAL A C 1
ATOM 768 O O . VAL A 1 101 ? -8.729 -13.996 33.154 1.00 39.81 101 VAL A O 1
ATOM 771 N N . VAL A 1 102 ? -7.416 -12.307 33.771 1.00 41.47 102 VAL A N 1
ATOM 772 C CA . VAL A 1 102 ? -8.494 -11.298 33.654 1.00 41.47 102 VAL A CA 1
ATOM 773 C C . VAL A 1 102 ? -8.621 -10.710 32.239 1.00 41.47 102 VAL A C 1
ATOM 775 O O . VAL A 1 102 ? -9.657 -10.147 31.915 1.00 41.47 102 VAL A O 1
ATOM 778 N N . GLU A 1 103 ? -7.632 -10.865 31.354 1.00 45.91 103 GLU A N 1
ATOM 779 C CA . GLU A 1 103 ? -7.629 -10.131 30.072 1.00 45.91 103 GLU A CA 1
ATOM 780 C C . GLU A 1 103 ? -8.145 -10.937 28.861 1.00 45.91 103 GLU A C 1
ATOM 782 O O . GLU A 1 103 ? -8.371 -10.369 27.797 1.00 45.91 103 GLU A O 1
ATOM 787 N N . GLU A 1 104 ? -8.401 -12.244 29.013 1.00 43.78 104 GLU A N 1
ATOM 788 C CA . GLU A 1 104 ? -8.964 -13.094 27.941 1.00 43.78 104 GLU A CA 1
ATOM 789 C C . GLU A 1 104 ? -10.485 -13.328 28.079 1.00 43.78 104 GLU A C 1
ATOM 791 O O . GLU A 1 104 ? -11.107 -13.950 27.219 1.00 43.78 104 GLU A O 1
ATOM 796 N N . VAL A 1 105 ? -11.128 -12.793 29.123 1.00 40.41 105 VAL A N 1
ATOM 797 C CA . VAL A 1 105 ? -12.588 -12.859 29.287 1.00 40.41 105 VAL A CA 1
ATOM 798 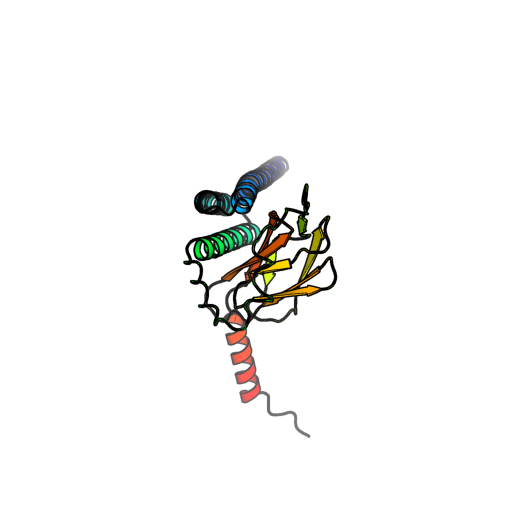C C . VAL A 1 105 ? -13.171 -11.466 29.058 1.00 40.41 105 VAL A C 1
ATOM 800 O O . VAL A 1 105 ? -13.147 -10.614 29.936 1.00 40.41 105 VAL A O 1
ATOM 803 N N . ALA A 1 106 ? -13.709 -11.283 27.850 1.00 39.22 106 ALA A N 1
ATOM 804 C CA . ALA A 1 106 ? -14.398 -10.096 27.346 1.00 39.22 106 ALA A CA 1
ATOM 805 C C . ALA A 1 106 ? -13.497 -8.894 26.990 1.00 39.22 106 ALA A C 1
ATOM 807 O O . ALA A 1 106 ? -13.476 -7.878 27.684 1.00 39.22 106 ALA A O 1
ATOM 808 N N . GLN A 1 107 ? -12.902 -8.920 25.787 1.00 46.16 107 GLN A N 1
ATOM 809 C CA . GLN A 1 107 ? -12.888 -7.689 24.990 1.00 46.16 107 GLN A CA 1
ATOM 810 C C . GLN A 1 107 ? -14.350 -7.343 24.682 1.00 46.16 107 GLN A C 1
ATOM 812 O O . GLN A 1 107 ? -14.909 -7.737 23.665 1.00 46.16 107 GLN A O 1
ATOM 817 N N . VAL A 1 108 ? -15.015 -6.672 25.622 1.00 47.22 108 VAL A N 1
ATOM 818 C CA . VAL A 1 108 ? -16.181 -5.862 25.292 1.00 47.22 108 VAL A CA 1
ATOM 819 C C . VAL A 1 108 ? -15.661 -4.848 24.285 1.00 47.22 108 VAL A C 1
ATOM 821 O O . VAL A 1 108 ? -14.793 -4.047 24.637 1.00 47.22 108 VAL A O 1
ATOM 824 N N . ASP A 1 109 ? -16.134 -4.914 23.043 1.00 60.41 109 ASP A N 1
ATOM 825 C CA . ASP A 1 109 ? -15.871 -3.898 22.028 1.00 60.41 109 ASP A CA 1
ATOM 826 C C . ASP A 1 109 ? -16.313 -2.531 22.561 1.00 60.41 109 ASP A C 1
ATOM 828 O O . ASP A 1 109 ? -17.463 -2.103 22.441 1.00 60.41 109 ASP A O 1
ATOM 832 N N . LYS A 1 110 ? -15.374 -1.835 23.204 1.00 78.94 110 LYS A N 1
ATOM 833 C CA . LYS A 1 110 ? -15.505 -0.448 23.664 1.00 78.94 110 LYS A CA 1
ATOM 834 C C . LYS A 1 110 ? -15.549 0.529 22.484 1.00 78.94 110 LYS A C 1
ATOM 836 O O . LYS A 1 110 ? -15.840 1.710 22.659 1.00 78.94 110 LYS A O 1
ATOM 841 N N . HIS A 1 111 ? -15.288 0.025 21.283 1.00 84.12 111 HIS A N 1
ATOM 842 C CA . HIS A 1 111 ? -15.198 0.773 20.048 1.00 84.12 111 HIS A CA 1
ATOM 843 C C . HIS A 1 111 ? -16.435 0.526 19.182 1.00 84.12 111 HIS A C 1
ATOM 845 O O . HIS A 1 111 ? -16.656 -0.577 18.692 1.00 84.12 111 HIS A O 1
ATOM 851 N N . LYS A 1 112 ? -17.253 1.560 18.971 1.00 88.38 112 LYS A N 1
ATOM 852 C CA . LYS A 1 112 ? -18.419 1.522 18.076 1.00 88.38 112 LYS A CA 1
ATOM 853 C C . LYS A 1 112 ? -18.188 2.503 16.938 1.00 88.38 112 LYS A C 1
ATOM 855 O O . LYS A 1 112 ? -17.815 3.640 17.195 1.00 88.38 112 LYS A O 1
ATOM 860 N N . ASN A 1 113 ? -18.451 2.075 15.702 1.00 90.00 113 ASN A N 1
ATOM 861 C CA . ASN A 1 113 ? -18.214 2.885 14.502 1.00 90.00 113 ASN A CA 1
ATOM 862 C C . ASN A 1 113 ? -16.767 3.414 14.440 1.00 90.00 113 ASN A C 1
ATOM 864 O O . ASN A 1 113 ? -16.530 4.619 14.439 1.00 90.00 113 ASN A O 1
ATOM 868 N N . VAL A 1 114 ? -15.787 2.505 14.469 1.00 94.00 114 VAL A N 1
ATOM 869 C CA . VAL A 1 114 ? -14.379 2.893 14.314 1.00 94.00 114 VAL A CA 1
ATOM 870 C C . VAL A 1 114 ? -14.166 3.475 12.922 1.00 94.00 114 VAL A C 1
ATOM 872 O O . VAL A 1 114 ? -14.412 2.816 11.912 1.00 94.00 114 VAL A O 1
ATOM 875 N N . GLU A 1 115 ? -13.643 4.691 12.888 1.00 93.75 115 GLU A N 1
ATOM 876 C CA . GLU A 1 115 ? -13.226 5.388 11.684 1.00 93.75 115 GLU A CA 1
ATOM 877 C C . GLU A 1 115 ? -11.727 5.624 11.782 1.00 93.75 115 GLU A C 1
ATOM 879 O O . GLU A 1 115 ? -11.265 6.444 12.572 1.00 93.75 115 GLU A O 1
ATOM 884 N N . ILE A 1 116 ? -10.968 4.883 10.979 1.00 94.75 116 ILE A N 1
ATOM 885 C CA . ILE A 1 116 ? -9.517 5.006 10.888 1.00 94.75 116 ILE A CA 1
ATOM 886 C C . ILE A 1 116 ? -9.100 5.124 9.421 1.00 94.75 116 ILE A C 1
ATOM 888 O O . ILE A 1 116 ? -9.588 4.405 8.546 1.00 94.75 116 ILE A O 1
ATOM 892 N N . SER A 1 117 ? -8.187 6.048 9.137 1.00 94.94 117 SER A N 1
ATOM 893 C CA . SER A 1 117 ? -7.636 6.273 7.803 1.00 94.94 117 SER A CA 1
ATOM 894 C C . SER A 1 117 ? -6.182 6.730 7.867 1.00 94.94 117 SER A C 1
ATOM 896 O O . SER A 1 117 ? -5.694 7.187 8.903 1.00 94.94 117 SER A O 1
ATOM 898 N N . LEU A 1 118 ? -5.487 6.575 6.742 1.00 95.56 118 LEU A N 1
ATOM 899 C CA . LEU A 1 118 ? -4.118 7.034 6.554 1.00 95.56 118 LEU A CA 1
ATOM 900 C C . LEU A 1 118 ? -4.114 8.152 5.515 1.00 95.56 118 LEU A C 1
ATOM 902 O O . LEU A 1 118 ? -4.849 8.071 4.529 1.00 95.56 118 LEU A O 1
ATOM 906 N N . SER A 1 119 ? -3.251 9.151 5.697 1.00 95.81 119 SER A N 1
ATOM 907 C CA . SER A 1 119 ? -3.022 10.188 4.682 1.00 95.81 119 SER A CA 1
ATOM 908 C C . SER A 1 119 ? -2.522 9.597 3.362 1.00 95.81 119 SER A C 1
ATOM 910 O O . SER A 1 119 ? -2.845 10.100 2.291 1.00 95.81 119 SER A O 1
ATOM 912 N N . GLU A 1 120 ? -1.748 8.513 3.451 1.00 93.50 120 GLU A N 1
ATOM 913 C CA . GLU A 1 120 ? -1.270 7.721 2.325 1.00 93.50 120 GLU A CA 1
ATOM 914 C C . GLU A 1 120 ? -1.328 6.234 2.693 1.00 93.50 120 GLU A C 1
ATOM 916 O O . GLU A 1 120 ? -0.987 5.844 3.808 1.00 93.50 120 GLU A O 1
ATOM 921 N N . ASP A 1 121 ? -1.737 5.387 1.751 1.00 91.75 121 ASP A N 1
ATOM 922 C CA . ASP A 1 121 ? -1.780 3.927 1.915 1.00 91.75 121 ASP A CA 1
ATOM 923 C C . ASP A 1 121 ? -0.561 3.219 1.292 1.00 91.75 121 ASP A C 1
ATOM 925 O O . ASP A 1 121 ? -0.488 1.984 1.252 1.00 91.75 121 ASP A O 1
ATOM 929 N N . TYR A 1 122 ? 0.398 4.004 0.795 1.00 93.12 122 TYR A N 1
ATOM 930 C CA . TYR A 1 122 ? 1.536 3.552 0.011 1.00 93.12 122 TYR A CA 1
ATOM 931 C C . TYR A 1 122 ? 2.750 4.466 0.205 1.00 93.12 122 TYR A C 1
ATOM 933 O O . TYR A 1 122 ? 2.662 5.661 -0.050 1.00 93.12 122 TYR A O 1
ATOM 941 N N . LEU A 1 123 ? 3.899 3.878 0.543 1.00 94.62 123 LEU A N 1
ATOM 942 C CA . LEU A 1 123 ? 5.202 4.546 0.592 1.00 94.62 123 LEU A CA 1
ATOM 943 C C . LEU A 1 123 ? 6.195 3.858 -0.352 1.00 94.62 123 LEU A C 1
ATOM 945 O O . LEU A 1 123 ? 6.265 2.624 -0.404 1.00 94.62 123 LEU A O 1
ATOM 949 N N . ASP A 1 124 ? 6.997 4.646 -1.073 1.00 93.12 124 ASP A N 1
ATOM 950 C CA . ASP A 1 124 ? 8.050 4.143 -1.966 1.00 93.12 124 ASP A CA 1
ATOM 951 C C . ASP A 1 124 ? 9.438 4.519 -1.439 1.00 93.12 124 ASP A C 1
ATOM 953 O O . ASP A 1 124 ? 9.778 5.693 -1.277 1.00 93.12 124 ASP A O 1
ATOM 957 N N . PHE A 1 125 ? 10.267 3.506 -1.215 1.00 92.94 125 PHE A N 1
ATOM 958 C CA . PHE A 1 125 ? 11.633 3.641 -0.738 1.00 92.94 125 PHE A CA 1
ATOM 959 C C . PHE A 1 125 ? 12.640 3.264 -1.824 1.00 92.94 125 PHE A C 1
ATOM 961 O O . PHE A 1 125 ? 12.479 2.310 -2.595 1.00 92.94 125 PHE A O 1
ATOM 968 N N . LYS A 1 126 ? 13.760 3.989 -1.844 1.00 91.50 126 LYS A N 1
ATOM 969 C CA . LYS A 1 126 ? 14.937 3.609 -2.631 1.00 91.50 126 LYS A CA 1
ATOM 970 C C . LYS A 1 126 ? 15.558 2.322 -2.077 1.00 91.50 126 LYS A C 1
ATOM 972 O O . LYS A 1 126 ? 15.289 1.898 -0.953 1.00 91.50 126 LYS A O 1
ATOM 977 N N . SER A 1 127 ? 16.421 1.695 -2.874 1.00 88.75 127 SER A N 1
ATOM 978 C CA . SER A 1 127 ? 17.078 0.440 -2.489 1.00 88.75 127 SER A CA 1
ATOM 979 C C . SER A 1 127 ? 18.036 0.587 -1.311 1.00 88.75 127 SER A C 1
ATOM 981 O O . SER A 1 127 ? 18.303 -0.383 -0.615 1.00 88.75 127 SER A O 1
ATOM 983 N N . ARG A 1 128 ? 18.576 1.790 -1.110 1.00 86.25 128 ARG A N 1
ATOM 984 C CA . ARG A 1 128 ? 19.387 2.167 0.045 1.00 86.25 128 ARG A CA 1
ATOM 985 C C . ARG A 1 128 ? 18.790 3.412 0.681 1.00 86.25 128 ARG A C 1
ATOM 987 O O . ARG A 1 128 ? 18.223 4.241 -0.035 1.00 86.25 128 ARG A O 1
ATOM 994 N N . MET A 1 129 ? 18.950 3.549 1.992 1.00 65.38 129 MET A N 1
ATOM 995 C CA . MET A 1 129 ? 18.585 4.764 2.718 1.00 65.38 129 MET A CA 1
ATOM 996 C C . MET A 1 129 ? 19.479 5.950 2.310 1.00 65.38 129 MET A C 1
ATOM 998 O O . MET A 1 129 ? 20.436 6.286 2.994 1.00 65.38 129 MET A O 1
ATOM 1002 N N . GLU A 1 130 ? 19.169 6.598 1.187 1.00 62.06 130 GLU A N 1
ATOM 1003 C CA . GLU A 1 130 ? 19.679 7.941 0.856 1.00 62.06 130 GLU A CA 1
ATOM 1004 C C . GLU A 1 130 ? 18.715 9.057 1.319 1.00 62.06 130 GLU A C 1
ATOM 1006 O O . GLU A 1 130 ? 18.984 10.226 1.079 1.00 62.06 130 GLU A O 1
ATOM 1011 N N . GLY A 1 131 ? 17.601 8.721 1.994 1.00 54.59 131 GLY A N 1
ATOM 1012 C CA . GLY A 1 131 ? 16.491 9.661 2.234 1.00 54.59 131 GLY A CA 1
ATOM 1013 C C . GLY A 1 131 ? 15.740 9.557 3.568 1.00 54.59 131 GLY A C 1
ATOM 1014 O O . GLY A 1 131 ? 14.643 10.091 3.655 1.00 54.59 131 GLY A O 1
ATOM 1015 N N . GLY A 1 132 ? 16.302 8.908 4.595 1.00 69.62 132 GLY A N 1
ATOM 1016 C CA . GLY A 1 132 ? 15.718 8.911 5.948 1.00 69.62 132 GLY A CA 1
ATOM 1017 C C . GLY A 1 132 ? 14.365 8.193 6.094 1.00 69.62 132 GLY A C 1
ATOM 1018 O O . GLY A 1 132 ? 13.877 7.544 5.167 1.00 69.62 132 GLY A O 1
ATOM 1019 N N . ALA A 1 133 ? 13.801 8.260 7.302 1.00 86.31 133 ALA A N 1
ATOM 1020 C CA . ALA A 1 133 ? 12.473 7.737 7.616 1.00 86.31 133 ALA A CA 1
ATOM 1021 C C . ALA A 1 133 ? 11.385 8.520 6.858 1.00 86.31 133 ALA A C 1
ATOM 1023 O O . ALA A 1 133 ? 11.465 9.743 6.747 1.00 86.31 133 ALA A O 1
ATOM 1024 N N . GLN A 1 134 ? 10.353 7.831 6.368 1.00 94.25 134 GLN A N 1
ATOM 1025 C CA . GLN A 1 134 ? 9.137 8.474 5.848 1.00 94.25 134 GLN A CA 1
ATOM 1026 C C . GLN A 1 134 ? 8.048 8.457 6.922 1.00 94.25 134 GLN A C 1
ATOM 1028 O O . GLN A 1 134 ? 8.130 7.678 7.873 1.00 94.25 134 GLN A O 1
ATOM 1033 N N . SER A 1 135 ? 7.029 9.306 6.790 1.00 94.75 135 SER A N 1
ATOM 1034 C CA . SER A 1 135 ? 5.925 9.347 7.752 1.00 94.75 135 SER A CA 1
ATOM 1035 C C . SER A 1 135 ? 4.572 9.455 7.071 1.00 94.75 135 SER A C 1
ATOM 1037 O O . SER A 1 135 ? 4.463 10.097 6.029 1.00 94.75 135 SER A O 1
ATOM 1039 N N . VAL A 1 136 ? 3.553 8.867 7.695 1.00 96.81 136 VAL A N 1
ATOM 1040 C CA . VAL A 1 136 ? 2.143 9.038 7.325 1.00 96.81 136 VAL A CA 1
ATOM 1041 C C . VAL A 1 136 ? 1.347 9.505 8.533 1.00 96.81 136 VAL A C 1
ATOM 1043 O O . VAL A 1 136 ? 1.672 9.148 9.670 1.00 96.81 136 VAL A O 1
ATOM 1046 N N . THR A 1 137 ? 0.305 10.292 8.284 1.00 97.44 137 THR A N 1
ATOM 1047 C CA . THR A 1 137 ? -0.648 10.680 9.323 1.00 97.44 137 THR A CA 1
ATOM 1048 C C . THR A 1 137 ? -1.749 9.628 9.439 1.00 97.44 137 THR A C 1
ATOM 1050 O O . THR A 1 137 ? -2.247 9.126 8.431 1.00 97.44 137 THR A O 1
ATOM 1053 N N . VAL A 1 138 ? -2.115 9.303 10.676 1.00 97.12 138 VAL A N 1
ATOM 1054 C CA . VAL A 1 138 ? -3.237 8.448 11.057 1.00 97.12 138 VAL A CA 1
ATOM 1055 C C . VAL A 1 138 ? -4.340 9.347 11.592 1.00 97.12 138 VAL A C 1
ATOM 1057 O O . VAL A 1 138 ? -4.129 10.099 12.541 1.00 97.12 138 VAL A O 1
ATOM 1060 N N . THR A 1 139 ? -5.525 9.255 11.005 1.00 97.06 139 THR A N 1
ATOM 1061 C CA . THR A 1 139 ? -6.731 9.890 11.540 1.00 97.06 139 THR A CA 1
ATOM 1062 C C . THR A 1 139 ? -7.629 8.789 12.061 1.00 97.06 139 THR A C 1
ATOM 1064 O O . THR A 1 139 ? -8.063 7.942 11.283 1.00 97.06 139 THR A O 1
ATOM 1067 N N . CYS A 1 140 ? -7.868 8.786 13.369 1.00 95.50 140 CYS A N 1
ATOM 1068 C CA . CYS A 1 140 ? -8.686 7.796 14.050 1.00 95.50 140 CYS A CA 1
ATOM 1069 C C . CYS A 1 140 ? -9.606 8.499 15.051 1.00 95.50 140 CYS A C 1
ATOM 1071 O O . CYS A 1 140 ? -9.161 9.409 15.748 1.00 95.50 140 CYS A O 1
ATOM 1073 N N . ASN A 1 141 ? -10.865 8.076 15.154 1.00 94.75 141 ASN A N 1
ATOM 1074 C CA . ASN A 1 141 ? -11.797 8.583 16.170 1.00 94.75 141 ASN A CA 1
ATOM 1075 C C . ASN A 1 141 ? -11.528 8.039 17.590 1.00 94.75 141 ASN A C 1
ATOM 1077 O O . ASN A 1 141 ? -12.269 8.352 18.520 1.00 94.75 141 ASN A O 1
ATOM 1081 N N . TYR A 1 142 ? -10.460 7.257 17.756 1.00 93.56 142 TYR A N 1
ATOM 1082 C CA . TYR A 1 142 ? -9.970 6.723 19.023 1.00 93.56 142 TYR A CA 1
ATOM 1083 C C . TYR A 1 142 ? -8.445 6.834 19.109 1.00 93.56 142 TYR A C 1
ATOM 1085 O O . TYR A 1 142 ? -7.752 6.680 18.103 1.00 93.56 142 TYR A O 1
ATOM 1093 N N . ASP A 1 143 ? -7.911 7.025 20.316 1.00 90.94 143 ASP A N 1
ATOM 1094 C CA . ASP A 1 143 ? -6.471 7.226 20.548 1.00 90.94 143 ASP A CA 1
ATOM 1095 C C . ASP A 1 143 ? -5.665 5.924 20.725 1.00 90.94 143 ASP A C 1
ATOM 1097 O O . ASP A 1 143 ? -4.432 5.920 20.613 1.00 90.94 143 ASP A O 1
ATOM 1101 N N . ASP A 1 144 ? -6.338 4.801 20.984 1.00 92.06 144 ASP A N 1
ATOM 1102 C CA . ASP A 1 144 ? -5.730 3.506 21.322 1.00 92.06 144 ASP A CA 1
ATOM 1103 C C . ASP A 1 144 ? -5.494 2.588 20.111 1.00 92.06 144 ASP A C 1
ATOM 1105 O O . ASP A 1 144 ? -5.344 1.374 20.253 1.00 92.06 144 ASP A O 1
ATOM 1109 N N . TRP A 1 145 ? -5.392 3.164 18.911 1.00 95.00 145 TRP A N 1
ATOM 1110 C CA . TRP A 1 145 ? -4.895 2.444 17.740 1.00 95.00 145 TRP A CA 1
ATOM 1111 C C . TRP A 1 145 ? -3.412 2.071 17.900 1.00 95.00 145 TRP A C 1
ATOM 1113 O O . TRP A 1 145 ? -2.621 2.806 18.512 1.00 95.00 145 TRP A O 1
ATOM 1123 N N . TYR A 1 146 ? -3.015 0.945 17.305 1.00 95.25 146 TYR A N 1
ATOM 1124 C CA . TYR A 1 146 ? -1.656 0.409 17.393 1.00 95.25 146 TYR A CA 1
ATOM 1125 C C . TYR A 1 146 ? -1.201 -0.265 16.092 1.00 95.25 146 TYR A C 1
ATOM 1127 O O . TYR A 1 146 ? -2.004 -0.638 15.237 1.00 95.25 146 TYR A O 1
ATOM 1135 N N . ILE A 1 147 ? 0.118 -0.414 15.938 1.00 96.50 147 ILE A N 1
ATOM 1136 C CA . ILE A 1 147 ? 0.726 -1.182 14.845 1.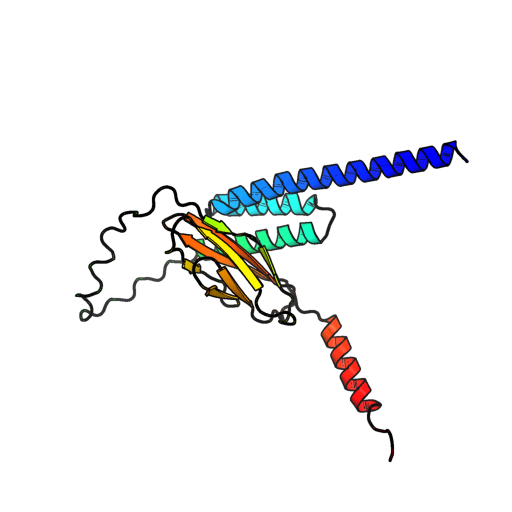00 96.50 147 ILE A CA 1
ATOM 1137 C C . ILE A 1 147 ? 0.691 -2.657 15.248 1.00 96.50 147 ILE A C 1
ATOM 1139 O O . ILE A 1 147 ? 1.350 -3.054 16.206 1.00 96.50 147 ILE A O 1
ATOM 1143 N N . GLU A 1 148 ? -0.094 -3.460 14.537 1.00 94.81 148 GLU A N 1
ATOM 1144 C CA . GLU A 1 148 ? -0.280 -4.883 14.824 1.00 94.81 148 GLU A CA 1
ATOM 1145 C C . GLU A 1 148 ? 0.887 -5.725 14.296 1.00 94.81 148 GLU A C 1
ATOM 1147 O O . GLU A 1 148 ? 1.353 -6.652 14.959 1.00 94.81 148 GLU A O 1
ATOM 1152 N N . ASP A 1 149 ? 1.357 -5.425 13.086 1.00 94.00 149 ASP A N 1
ATOM 1153 C CA . ASP A 1 149 ? 2.390 -6.213 12.422 1.00 94.00 149 ASP A CA 1
ATOM 1154 C C . ASP A 1 149 ? 3.148 -5.396 11.381 1.00 94.00 149 ASP A C 1
ATOM 1156 O O . ASP A 1 149 ? 2.635 -4.429 10.817 1.00 94.00 149 ASP A O 1
ATOM 1160 N N . GLN A 1 150 ? 4.370 -5.835 11.095 1.00 95.94 150 GLN A N 1
ATOM 1161 C CA . GLN A 1 150 ? 5.224 -5.258 10.072 1.00 95.94 150 GLN A CA 1
ATOM 1162 C C . GLN A 1 150 ? 6.184 -6.309 9.494 1.00 95.94 150 GLN A C 1
ATOM 1164 O O . GLN A 1 150 ? 6.557 -7.269 10.181 1.00 95.94 150 GLN A O 1
ATOM 1169 N N . PRO A 1 151 ? 6.660 -6.135 8.249 1.00 95.81 151 PRO A N 1
ATOM 1170 C CA . PRO A 1 151 ? 7.712 -6.980 7.706 1.00 95.81 151 PRO A CA 1
ATOM 1171 C C . PRO A 1 151 ? 9.001 -6.828 8.520 1.00 95.81 151 PRO A C 1
ATOM 1173 O O . PRO A 1 151 ? 9.334 -5.734 8.950 1.00 95.81 151 PRO A O 1
ATOM 1176 N N . LYS A 1 152 ? 9.794 -7.899 8.649 1.00 95.69 152 LYS A N 1
ATOM 1177 C CA . LYS A 1 152 ? 11.049 -7.874 9.434 1.00 95.69 152 LYS A CA 1
ATOM 1178 C C . LYS A 1 152 ? 12.060 -6.804 9.001 1.00 95.69 152 LYS A C 1
ATOM 1180 O O . LYS A 1 152 ? 12.837 -6.358 9.826 1.00 95.69 152 LYS A O 1
ATOM 1185 N N . TRP A 1 153 ? 12.054 -6.443 7.719 1.00 95.06 153 TRP A N 1
ATOM 1186 C CA . TRP A 1 153 ? 12.947 -5.441 7.128 1.00 95.06 153 TRP A CA 1
ATOM 1187 C C . TRP A 1 153 ? 12.401 -4.007 7.248 1.00 95.06 153 TRP A C 1
ATOM 1189 O O . TRP A 1 153 ? 12.980 -3.086 6.676 1.00 95.06 153 TRP A O 1
ATOM 1199 N N . VAL A 1 154 ? 11.271 -3.826 7.938 1.00 96.06 154 VAL A N 1
ATOM 1200 C CA . VAL A 1 154 ? 10.619 -2.542 8.198 1.00 96.06 154 VAL A CA 1
ATOM 1201 C C . VAL A 1 154 ? 10.571 -2.319 9.703 1.00 96.06 154 VAL A C 1
ATOM 1203 O O . VAL A 1 154 ? 10.185 -3.207 10.464 1.00 96.06 154 VAL A O 1
ATOM 1206 N N . LYS A 1 155 ? 10.906 -1.104 10.122 1.00 96.00 155 LYS A N 1
ATOM 1207 C CA . LYS A 1 155 ? 10.707 -0.620 11.480 1.00 96.00 155 LYS A CA 1
ATOM 1208 C C . LYS A 1 155 ? 9.713 0.533 11.430 1.00 96.00 155 LYS A C 1
ATOM 1210 O O . LYS A 1 155 ? 10.060 1.634 11.013 1.00 96.00 155 LYS A O 1
ATOM 1215 N N . ALA A 1 156 ? 8.478 0.257 11.827 1.00 96.38 156 ALA A N 1
ATOM 1216 C CA . ALA A 1 156 ? 7.438 1.253 11.988 1.00 96.38 156 ALA A CA 1
ATOM 1217 C C . ALA A 1 156 ? 7.243 1.576 13.474 1.00 96.38 156 ALA A C 1
ATOM 1219 O O . ALA A 1 156 ? 7.273 0.688 14.330 1.00 96.38 156 ALA A O 1
ATOM 1220 N N . SER A 1 157 ? 7.051 2.851 13.787 1.00 95.38 157 SER A N 1
ATOM 1221 C CA . SER A 1 157 ? 6.790 3.316 15.147 1.00 95.38 157 SER A CA 1
ATOM 1222 C C . SER A 1 157 ? 5.703 4.380 15.160 1.00 95.38 157 SER A C 1
ATOM 1224 O O . SER A 1 157 ? 5.643 5.248 14.290 1.00 95.38 157 SER A O 1
ATOM 1226 N N . LYS A 1 158 ? 4.840 4.312 16.176 1.00 94.38 158 LYS A N 1
ATOM 1227 C CA . LYS A 1 158 ? 3.874 5.367 16.486 1.00 94.38 158 LYS A CA 1
ATOM 1228 C C . LYS A 1 158 ? 4.625 6.564 17.074 1.00 94.38 158 LYS A C 1
ATOM 1230 O O . LYS A 1 158 ? 5.443 6.392 17.978 1.00 94.38 158 LYS A O 1
ATOM 1235 N N . ALA A 1 159 ? 4.350 7.757 16.563 1.00 89.94 159 ALA A N 1
ATOM 1236 C CA . ALA A 1 159 ? 4.833 9.017 17.112 1.00 89.94 159 ALA A CA 1
ATOM 1237 C C . ALA A 1 159 ? 3.640 9.917 17.422 1.00 89.94 159 ALA A C 1
ATOM 1239 O O . ALA A 1 159 ? 2.927 10.342 16.518 1.00 89.94 159 ALA A O 1
ATOM 1240 N N . GLY A 1 160 ? 3.415 10.182 18.709 1.00 88.31 160 GLY A N 1
ATOM 1241 C CA . GLY A 1 160 ? 2.181 10.828 19.155 1.00 88.31 160 GLY A CA 1
ATOM 1242 C C . GLY A 1 160 ? 0.943 9.977 18.853 1.00 88.31 160 GLY A C 1
ATOM 1243 O O . GLY A 1 160 ? 1.028 8.751 18.760 1.00 88.31 160 GLY A O 1
ATOM 1244 N N . ASN A 1 161 ? -0.208 10.632 18.696 1.00 89.38 161 ASN A N 1
ATOM 1245 C CA . ASN A 1 161 ? -1.490 9.964 18.442 1.00 89.38 161 ASN A CA 1
ATOM 1246 C C . ASN A 1 161 ? -1.890 9.941 16.963 1.00 89.38 161 ASN A C 1
ATOM 1248 O O . ASN A 1 161 ? -2.902 9.334 16.629 1.00 89.38 161 ASN A O 1
ATOM 1252 N N . ASP A 1 162 ? -1.112 10.555 16.075 1.00 94.75 162 ASP A N 1
ATOM 1253 C CA . ASP A 1 162 ? -1.537 10.841 14.704 1.00 94.75 162 ASP A CA 1
ATOM 1254 C C . ASP A 1 162 ? -0.474 10.530 13.646 1.00 94.75 162 ASP A C 1
ATOM 1256 O O . ASP A 1 162 ? -0.694 10.826 12.475 1.00 94.75 162 ASP A O 1
ATOM 1260 N N . LYS A 1 163 ? 0.687 9.961 13.999 1.00 95.88 163 LYS A N 1
ATOM 1261 C CA . LYS A 1 163 ? 1.754 9.678 13.027 1.00 95.88 163 LYS A CA 1
ATOM 1262 C C . LYS A 1 163 ? 2.379 8.304 13.190 1.00 95.88 163 LYS A C 1
ATOM 1264 O O . LYS A 1 163 ? 2.549 7.786 14.295 1.00 95.88 163 LYS A O 1
ATOM 1269 N N . ILE A 1 164 ? 2.798 7.755 12.055 1.00 96.94 164 ILE A N 1
ATOM 1270 C CA . ILE A 1 164 ? 3.659 6.576 11.971 1.00 96.94 164 ILE A CA 1
ATOM 1271 C C . ILE A 1 164 ? 4.926 6.970 11.222 1.00 96.94 164 ILE A C 1
ATOM 1273 O O . ILE A 1 164 ? 4.839 7.446 10.090 1.00 96.94 164 ILE A O 1
ATOM 1277 N N . TYR A 1 165 ? 6.089 6.742 11.831 1.00 95.88 165 TYR A N 1
ATOM 1278 C CA . TYR A 1 165 ? 7.377 6.783 11.140 1.00 95.88 165 TYR A CA 1
ATOM 1279 C C . TYR A 1 165 ? 7.736 5.398 10.630 1.00 95.88 165 TYR A C 1
ATOM 1281 O O . TYR A 1 165 ? 7.524 4.406 11.325 1.00 95.88 165 TYR A O 1
ATOM 1289 N N . VAL A 1 166 ? 8.294 5.337 9.424 1.00 96.69 166 VAL A N 1
ATOM 1290 C CA . VAL A 1 166 ? 8.699 4.098 8.769 1.00 96.69 166 VAL A CA 1
ATOM 1291 C C . VAL A 1 166 ? 10.142 4.203 8.301 1.00 96.69 166 VAL A C 1
ATOM 1293 O O . VAL A 1 166 ? 10.493 5.040 7.467 1.00 96.69 166 VAL A O 1
ATOM 1296 N N . GLU A 1 167 ? 10.957 3.284 8.801 1.00 94.81 167 GLU A N 1
ATOM 1297 C CA . GLU A 1 167 ? 12.316 3.019 8.347 1.00 94.81 167 GLU A CA 1
ATOM 1298 C C . GLU A 1 167 ? 12.380 1.641 7.688 1.00 94.81 167 GLU A C 1
ATOM 1300 O O . GLU A 1 167 ? 11.666 0.710 8.073 1.00 94.81 167 GLU A O 1
ATOM 1305 N N . VAL A 1 168 ? 13.251 1.496 6.691 1.00 95.12 168 VAL A N 1
ATOM 1306 C CA . VAL A 1 168 ? 13.437 0.239 5.962 1.00 95.12 168 VAL A CA 1
ATOM 1307 C C . VAL A 1 168 ? 14.913 -0.116 5.904 1.00 95.12 168 VAL A C 1
ATOM 1309 O O . VAL A 1 168 ? 15.759 0.742 5.664 1.00 95.12 168 VAL A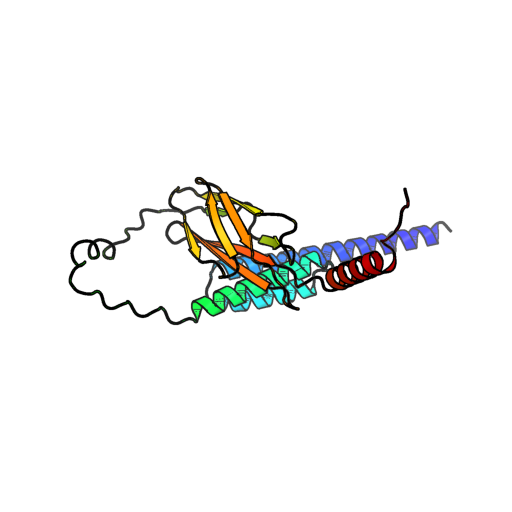 O 1
ATOM 1312 N N . GLU A 1 169 ? 15.232 -1.394 6.073 1.00 94.50 169 GLU A N 1
ATOM 1313 C CA . GLU A 1 169 ? 16.578 -1.896 5.805 1.00 94.50 169 GLU A CA 1
ATOM 1314 C C . GLU A 1 169 ? 16.934 -1.721 4.321 1.00 94.50 169 GLU A C 1
ATOM 1316 O O . GLU A 1 169 ? 16.056 -1.649 3.456 1.00 94.50 169 GLU A O 1
ATOM 1321 N N . ASP A 1 170 ? 18.223 -1.734 3.985 1.00 93.00 170 ASP A N 1
ATOM 1322 C CA . ASP A 1 170 ? 18.671 -1.756 2.591 1.00 93.00 170 ASP A CA 1
ATOM 1323 C C . ASP A 1 170 ? 18.122 -2.990 1.846 1.00 93.00 170 ASP A C 1
ATOM 1325 O O . ASP A 1 170 ? 18.189 -4.127 2.323 1.00 93.00 170 ASP A O 1
ATOM 1329 N N . ASN A 1 171 ? 17.627 -2.785 0.625 1.00 92.81 171 ASN A N 1
ATOM 1330 C CA . ASN A 1 171 ? 17.349 -3.859 -0.318 1.00 92.81 171 ASN A CA 1
ATOM 1331 C C . ASN A 1 171 ? 18.528 -4.033 -1.281 1.00 92.81 171 ASN A C 1
ATOM 1333 O O . ASN A 1 171 ? 18.614 -3.395 -2.332 1.00 92.81 171 ASN A O 1
ATOM 1337 N N . LEU A 1 172 ? 19.434 -4.945 -0.931 1.00 90.69 172 LEU A N 1
ATOM 1338 C CA . LEU A 1 172 ? 20.595 -5.291 -1.757 1.00 90.69 172 LEU A CA 1
ATOM 1339 C C . LEU A 1 172 ? 20.288 -6.365 -2.818 1.00 90.69 172 LEU A C 1
ATOM 1341 O O . LEU A 1 172 ? 21.186 -6.769 -3.560 1.00 90.69 172 LEU A O 1
ATOM 1345 N N . GLY A 1 173 ? 19.038 -6.834 -2.886 1.00 89.69 173 GLY A N 1
ATOM 1346 C CA . GLY A 1 173 ? 18.586 -7.856 -3.823 1.00 89.69 173 GLY A CA 1
ATOM 1347 C C . GLY A 1 173 ? 18.385 -7.342 -5.252 1.00 89.69 173 GLY A C 1
ATOM 1348 O O . GLY A 1 173 ? 18.312 -6.140 -5.510 1.00 89.69 173 GLY A O 1
ATOM 1349 N N . LYS A 1 174 ? 18.267 -8.286 -6.195 1.00 90.50 174 LYS A N 1
ATOM 1350 C CA . LYS A 1 174 ? 17.997 -8.007 -7.620 1.00 90.50 174 LYS A CA 1
ATOM 1351 C C . LYS A 1 174 ? 16.530 -7.684 -7.910 1.00 90.50 174 LYS A C 1
ATOM 1353 O O . LYS A 1 174 ? 16.235 -7.136 -8.965 1.00 90.50 174 LYS A O 1
ATOM 1358 N N . GLU A 1 175 ? 15.642 -7.978 -6.966 1.00 91.88 175 GLU A N 1
ATOM 1359 C CA . GLU A 1 175 ? 14.204 -7.758 -7.087 1.00 91.88 175 GLU A CA 1
ATOM 1360 C C . GLU A 1 175 ? 13.726 -6.665 -6.137 1.00 91.88 175 GLU A C 1
ATOM 1362 O O . GLU A 1 175 ? 14.288 -6.457 -5.056 1.00 91.88 175 GLU A O 1
ATOM 1367 N N . LYS A 1 176 ? 12.673 -5.950 -6.550 1.00 93.88 176 LYS A N 1
ATOM 1368 C CA . LYS A 1 176 ? 11.940 -5.074 -5.633 1.00 93.88 176 LYS A CA 1
ATOM 1369 C C . LYS A 1 176 ? 11.219 -5.927 -4.594 1.00 93.88 176 LYS A C 1
ATOM 1371 O O . LYS A 1 176 ? 10.868 -7.077 -4.860 1.00 93.88 176 LYS A O 1
ATOM 1376 N N . ARG A 1 177 ? 10.995 -5.363 -3.412 1.00 95.38 177 ARG A N 1
ATOM 1377 C CA . ARG A 1 177 ? 10.257 -6.028 -2.335 1.00 95.38 177 ARG A CA 1
ATOM 1378 C C . ARG A 1 177 ? 9.130 -5.142 -1.844 1.00 95.38 177 ARG A C 1
ATOM 1380 O O . ARG A 1 177 ? 9.241 -3.919 -1.864 1.00 95.38 177 ARG A O 1
ATOM 1387 N N . SER A 1 178 ? 8.055 -5.776 -1.397 1.00 96.94 178 SER A N 1
ATOM 1388 C CA . SER A 1 178 ? 6.912 -5.076 -0.825 1.00 96.94 178 SER A CA 1
ATOM 1389 C C . SER A 1 178 ? 6.395 -5.817 0.399 1.00 96.94 178 SER A C 1
ATOM 1391 O O . SER A 1 178 ? 6.539 -7.038 0.509 1.00 96.94 178 SER A O 1
ATOM 1393 N N . GLY A 1 179 ? 5.818 -5.074 1.333 1.00 97.06 179 GLY A N 1
ATOM 1394 C CA . GLY A 1 179 ? 5.261 -5.595 2.573 1.00 97.06 179 GLY A CA 1
ATOM 1395 C C . GLY A 1 179 ? 4.197 -4.660 3.131 1.00 97.06 179 GLY A C 1
ATOM 1396 O O . GLY A 1 179 ? 3.948 -3.596 2.565 1.00 97.06 179 GLY A O 1
ATOM 1397 N N . VAL A 1 180 ? 3.547 -5.081 4.213 1.00 98.12 180 VAL A N 1
ATOM 1398 C CA . VAL A 1 180 ? 2.428 -4.342 4.807 1.00 98.12 180 VAL A CA 1
ATOM 1399 C C . VAL A 1 180 ? 2.696 -4.099 6.277 1.00 98.12 180 VAL A C 1
ATOM 1401 O O . VAL A 1 180 ? 2.910 -5.058 7.017 1.00 98.12 180 VAL A O 1
ATOM 1404 N N . VAL A 1 181 ? 2.660 -2.831 6.677 1.00 98.00 181 VAL A N 1
ATOM 1405 C CA . VAL A 1 181 ? 2.494 -2.448 8.078 1.00 98.00 181 VAL A CA 1
ATOM 1406 C C . VAL A 1 181 ? 0.989 -2.425 8.345 1.00 98.00 181 VAL A C 1
ATOM 1408 O O . VAL A 1 181 ? 0.260 -1.667 7.704 1.00 98.00 181 VAL A O 1
ATOM 1411 N N . SER A 1 182 ? 0.524 -3.307 9.227 1.00 96.12 182 SER A N 1
ATOM 1412 C CA . SER A 1 182 ? -0.886 -3.436 9.605 1.00 96.12 182 SER A CA 1
ATOM 1413 C C . SER A 1 182 ? -1.155 -2.591 10.844 1.00 96.12 182 SER A C 1
ATOM 1415 O O . SER A 1 182 ? -0.472 -2.746 11.854 1.00 96.12 182 SER A O 1
ATOM 1417 N N . ILE A 1 183 ? -2.147 -1.708 10.769 1.00 96.25 183 ILE A N 1
ATOM 1418 C CA . ILE A 1 183 ? -2.579 -0.849 11.873 1.00 96.25 183 ILE A CA 1
ATOM 1419 C C . ILE A 1 183 ? -4.002 -1.235 12.243 1.00 96.25 183 ILE A C 1
ATOM 1421 O O . ILE A 1 183 ? -4.825 -1.454 11.351 1.00 96.25 183 ILE A O 1
ATOM 1425 N N . LYS A 1 184 ? -4.276 -1.306 13.545 1.00 94.81 184 LYS A N 1
ATOM 1426 C CA . LYS A 1 184 ? -5.560 -1.751 14.073 1.00 94.81 184 LYS A CA 1
ATOM 1427 C C . LYS A 1 184 ? -6.118 -0.763 15.092 1.00 94.81 184 LYS A C 1
ATOM 1429 O O . LYS A 1 184 ? -5.376 -0.200 15.900 1.00 94.81 184 LYS A O 1
ATOM 1434 N N . CYS A 1 185 ? -7.430 -0.563 15.040 1.00 94.12 185 CYS A N 1
ATOM 1435 C CA . CYS A 1 185 ? -8.221 0.127 16.052 1.00 94.12 185 CYS A CA 1
ATOM 1436 C C . CYS A 1 185 ? -9.547 -0.624 16.222 1.00 94.12 185 CYS A C 1
ATOM 1438 O O . CYS A 1 185 ? -10.273 -0.804 15.244 1.00 94.12 185 CYS A O 1
ATOM 1440 N N . GLY A 1 186 ? -9.841 -1.111 17.432 1.00 90.44 186 GLY A N 1
ATOM 1441 C CA . GLY A 1 186 ? -10.918 -2.089 17.629 1.00 90.44 186 GLY A CA 1
ATOM 1442 C C . GLY A 1 186 ? -10.755 -3.266 16.660 1.00 90.44 186 GLY A C 1
ATOM 1443 O O . GLY A 1 186 ? -9.652 -3.787 16.514 1.00 90.44 186 GLY A O 1
ATOM 1444 N N . ASP A 1 187 ? -11.814 -3.609 15.930 1.00 89.00 187 ASP A N 1
ATOM 1445 C CA . ASP A 1 187 ? -11.802 -4.634 14.874 1.00 89.00 187 ASP A CA 1
ATOM 1446 C C . ASP A 1 187 ? -11.512 -4.107 13.460 1.00 89.00 187 ASP A C 1
ATOM 1448 O O . ASP A 1 187 ? -11.549 -4.868 12.489 1.00 89.00 187 ASP A O 1
ATOM 1452 N N . VAL A 1 188 ? -11.212 -2.814 13.313 1.00 90.75 188 VAL A N 1
ATOM 1453 C CA . VAL A 1 188 ? -10.924 -2.215 12.007 1.00 90.75 188 VAL A CA 1
ATOM 1454 C C . VAL A 1 188 ? -9.428 -2.203 11.734 1.00 90.75 188 VAL A C 1
ATOM 1456 O O . VAL A 1 188 ? -8.612 -1.730 12.525 1.00 90.75 188 VAL A O 1
ATOM 1459 N N . ASP A 1 189 ? -9.099 -2.694 10.548 1.00 92.44 189 ASP A N 1
ATOM 1460 C CA . ASP A 1 189 ? -7.755 -2.841 10.026 1.00 92.44 189 ASP A CA 1
ATOM 1461 C C . ASP A 1 189 ? -7.488 -1.860 8.877 1.00 92.44 189 ASP A C 1
ATOM 1463 O O . ASP A 1 189 ? -8.262 -1.778 7.919 1.00 92.44 189 ASP A O 1
ATOM 1467 N N . VAL A 1 190 ? -6.338 -1.184 8.908 1.00 94.56 190 VAL A N 1
ATOM 1468 C CA . VAL A 1 190 ? -5.809 -0.428 7.761 1.00 94.56 190 VAL A CA 1
ATOM 1469 C C . VAL A 1 190 ? -4.399 -0.888 7.399 1.00 94.56 190 VAL A C 1
ATOM 1471 O O . VAL A 1 190 ? -3.614 -1.322 8.244 1.00 94.56 190 VAL A O 1
ATOM 1474 N N . ASP A 1 191 ? -4.095 -0.842 6.102 1.00 95.81 191 ASP A N 1
ATOM 1475 C CA . ASP A 1 191 ? -2.853 -1.353 5.520 1.00 95.81 191 ASP A CA 1
ATOM 1476 C C . ASP A 1 191 ? -2.014 -0.214 4.954 1.00 95.81 191 ASP A C 1
ATOM 1478 O O . ASP A 1 191 ? -2.402 0.390 3.953 1.00 95.81 191 ASP A O 1
ATOM 1482 N N . LEU A 1 192 ? -0.821 -0.008 5.509 1.00 97.69 192 LEU A N 1
ATOM 1483 C CA . LEU A 1 192 ? 0.208 0.819 4.889 1.00 97.69 192 LEU A CA 1
ATOM 1484 C C . LEU A 1 192 ? 1.142 -0.066 4.058 1.00 97.69 192 LEU A C 1
ATOM 1486 O O . LEU A 1 192 ? 1.867 -0.914 4.589 1.00 97.69 192 LEU A O 1
ATOM 1490 N N . VAL A 1 193 ? 1.125 0.112 2.738 1.00 97.88 193 VAL A N 1
ATOM 1491 C CA . VAL A 1 193 ? 1.986 -0.646 1.824 1.00 97.88 193 VAL A CA 1
ATOM 1492 C C . VAL A 1 193 ? 3.352 -0.003 1.731 1.00 97.88 193 VAL A C 1
ATOM 1494 O O . VAL A 1 193 ? 3.485 1.148 1.331 1.00 97.88 193 VAL A O 1
ATOM 1497 N N . ILE A 1 194 ? 4.381 -0.792 2.015 1.00 97.31 194 ILE A N 1
ATOM 1498 C CA . ILE A 1 194 ? 5.771 -0.382 1.866 1.00 97.31 194 ILE A CA 1
ATOM 1499 C C . ILE A 1 194 ? 6.328 -1.046 0.617 1.00 97.31 194 ILE A C 1
ATOM 1501 O O . ILE A 1 194 ? 6.392 -2.275 0.542 1.00 97.31 194 ILE A O 1
ATOM 1505 N N . ASN A 1 195 ? 6.741 -0.246 -0.361 1.00 95.62 195 ASN A N 1
ATOM 1506 C CA . ASN A 1 195 ? 7.473 -0.699 -1.537 1.00 95.62 195 ASN A CA 1
ATOM 1507 C C . ASN A 1 195 ? 8.925 -0.244 -1.456 1.00 95.62 195 ASN A C 1
ATOM 1509 O O . ASN A 1 195 ? 9.202 0.902 -1.121 1.00 95.62 195 ASN A O 1
ATOM 1513 N N . GLN A 1 196 ? 9.852 -1.126 -1.817 1.00 94.38 196 GLN A N 1
ATOM 1514 C CA . GLN A 1 196 ? 11.264 -0.788 -1.875 1.00 94.38 196 GLN A CA 1
ATOM 1515 C C . GLN A 1 196 ? 11.902 -1.298 -3.164 1.00 94.38 196 GLN A C 1
ATOM 1517 O O . GLN A 1 196 ? 11.841 -2.491 -3.490 1.00 94.38 196 GLN A O 1
ATOM 1522 N N . LYS A 1 197 ? 12.557 -0.389 -3.894 1.00 92.81 197 LYS A N 1
ATOM 1523 C CA . LYS A 1 197 ? 13.238 -0.706 -5.156 1.00 92.81 197 LYS A CA 1
ATOM 1524 C C . LYS A 1 197 ? 14.362 -1.734 -4.954 1.00 92.81 197 LYS A C 1
ATOM 1526 O O . LYS A 1 197 ? 14.929 -1.861 -3.869 1.00 92.81 197 LYS A O 1
ATOM 1531 N N . LYS A 1 198 ? 14.681 -2.471 -6.022 1.00 91.88 198 LYS A N 1
ATOM 1532 C CA . LYS A 1 198 ? 15.855 -3.360 -6.107 1.00 91.88 198 LYS A CA 1
ATOM 1533 C C . LYS A 1 198 ? 17.160 -2.574 -6.058 1.00 91.88 198 LYS A C 1
ATOM 1535 O O . LYS A 1 198 ? 17.160 -1.392 -6.393 1.00 91.88 198 LYS A O 1
ATOM 1540 N N . ALA A 1 199 ? 18.265 -3.243 -5.745 1.00 89.88 199 ALA A N 1
ATOM 1541 C CA . ALA A 1 199 ? 19.590 -2.636 -5.749 1.00 89.88 199 ALA A CA 1
ATOM 1542 C C . ALA A 1 199 ? 19.899 -1.915 -7.073 1.00 89.88 199 ALA A C 1
ATOM 1544 O O . ALA A 1 199 ? 19.795 -2.502 -8.155 1.00 89.88 199 ALA A O 1
ATOM 1545 N N . ASP A 1 200 ? 20.346 -0.662 -6.978 1.00 83.44 200 ASP A N 1
ATOM 1546 C CA . ASP A 1 200 ? 20.884 0.070 -8.122 1.00 83.44 200 ASP A CA 1
ATOM 1547 C C . ASP A 1 200 ? 22.323 -0.387 -8.418 1.00 83.44 200 ASP A C 1
ATOM 1549 O O . ASP A 1 200 ? 23.301 0.051 -7.805 1.00 83.44 200 ASP A O 1
ATOM 1553 N N . ILE A 1 201 ? 22.450 -1.323 -9.361 1.00 74.69 201 ILE A N 1
ATOM 1554 C CA . ILE A 1 201 ? 23.742 -1.876 -9.788 1.00 74.69 201 ILE A CA 1
ATOM 1555 C C . ILE A 1 201 ? 24.560 -0.827 -10.556 1.00 74.69 201 ILE A C 1
ATOM 1557 O O . ILE A 1 201 ? 25.789 -0.833 -10.473 1.00 74.69 201 ILE A O 1
ATOM 1561 N N . THR A 1 202 ? 23.914 0.113 -11.254 1.00 71.75 202 THR A N 1
ATOM 1562 C CA . THR A 1 202 ? 24.632 1.145 -12.017 1.00 71.75 202 THR A CA 1
ATOM 1563 C C . THR A 1 202 ? 25.388 2.096 -11.097 1.00 71.75 202 THR A C 1
ATOM 1565 O O . THR A 1 202 ? 26.508 2.500 -11.417 1.00 71.75 202 THR A O 1
ATOM 1568 N N . ARG A 1 203 ? 24.843 2.371 -9.905 1.00 67.94 203 ARG A N 1
ATOM 1569 C CA . ARG A 1 203 ? 25.543 3.125 -8.861 1.00 67.94 203 ARG A CA 1
ATOM 1570 C C . ARG A 1 203 ? 26.813 2.411 -8.394 1.00 67.94 203 ARG A C 1
ATOM 1572 O O . ARG A 1 203 ? 27.861 3.044 -8.348 1.00 67.94 203 ARG A O 1
ATOM 1579 N N . LYS A 1 204 ? 26.763 1.094 -8.146 1.00 66.69 204 LYS A N 1
ATOM 1580 C CA . LYS A 1 204 ? 27.950 0.307 -7.743 1.00 66.69 204 LYS A CA 1
ATOM 1581 C C . LYS A 1 204 ? 29.074 0.376 -8.777 1.00 66.69 204 LYS A C 1
ATOM 1583 O O . LYS A 1 204 ? 30.237 0.507 -8.405 1.00 66.69 204 LYS A O 1
ATOM 1588 N N . VAL A 1 205 ? 28.733 0.306 -10.065 1.00 74.38 205 VAL A N 1
ATOM 1589 C CA . VAL A 1 205 ? 29.719 0.424 -11.153 1.00 74.38 205 VAL A CA 1
ATOM 1590 C C . VAL A 1 205 ? 30.343 1.820 -11.166 1.00 74.38 205 VAL A C 1
ATOM 1592 O O . VAL A 1 205 ? 31.563 1.934 -11.255 1.00 74.38 205 VAL A O 1
ATOM 1595 N N . LYS A 1 206 ? 29.538 2.879 -11.011 1.00 74.06 206 LYS A N 1
ATOM 1596 C CA . LYS A 1 206 ? 30.031 4.264 -10.948 1.00 74.06 206 LYS A CA 1
ATOM 1597 C C . LYS A 1 206 ? 30.918 4.508 -9.726 1.00 74.06 206 LYS A C 1
ATOM 1599 O O . LYS A 1 206 ? 32.005 5.050 -9.879 1.00 74.06 206 LYS A O 1
ATOM 1604 N N . GLU A 1 207 ? 30.505 4.078 -8.537 1.00 77.38 207 GLU A N 1
ATOM 1605 C CA . GLU A 1 207 ? 31.308 4.179 -7.308 1.00 77.38 207 GLU A CA 1
ATOM 1606 C C . GLU A 1 207 ? 32.635 3.417 -7.439 1.00 77.38 207 GLU A C 1
ATOM 1608 O O . GLU A 1 207 ? 33.692 3.943 -7.084 1.00 77.38 207 GLU A O 1
ATOM 1613 N N . GLY A 1 208 ? 32.597 2.204 -8.001 1.00 75.19 208 GLY A N 1
ATOM 1614 C CA . GLY A 1 208 ? 33.787 1.406 -8.292 1.00 75.19 208 GLY A CA 1
ATOM 1615 C C . GLY A 1 208 ? 34.730 2.106 -9.270 1.00 75.19 208 GLY A C 1
ATOM 1616 O O . GLY A 1 208 ? 35.917 2.241 -8.980 1.00 75.19 208 GLY A O 1
ATOM 1617 N N . ALA A 1 209 ? 34.205 2.624 -10.382 1.00 77.31 209 ALA A N 1
ATOM 1618 C CA . ALA A 1 209 ? 34.978 3.370 -11.373 1.00 77.31 209 ALA A CA 1
ATOM 1619 C C . ALA A 1 209 ? 35.591 4.654 -10.788 1.00 77.31 209 ALA A C 1
ATOM 1621 O O . ALA A 1 209 ? 36.761 4.936 -11.029 1.00 77.31 209 ALA A O 1
ATOM 1622 N N . VAL A 1 210 ? 34.847 5.396 -9.958 1.00 79.38 210 VAL A N 1
ATOM 1623 C CA . VAL A 1 210 ? 35.349 6.587 -9.250 1.00 79.38 210 VAL A CA 1
ATOM 1624 C C . VAL A 1 210 ? 36.469 6.219 -8.279 1.00 79.38 210 VAL A C 1
ATOM 1626 O O . VAL A 1 210 ? 37.469 6.933 -8.199 1.00 79.38 210 VAL A O 1
ATOM 1629 N N . LYS A 1 211 ? 36.337 5.107 -7.546 1.00 83.62 211 LYS A N 1
ATOM 1630 C CA . LYS A 1 211 ? 37.372 4.631 -6.618 1.00 83.62 211 LYS A CA 1
ATOM 1631 C C . LYS A 1 211 ? 38.648 4.224 -7.360 1.00 83.62 211 LYS A C 1
ATOM 1633 O O . LYS A 1 211 ? 39.735 4.609 -6.938 1.00 83.62 211 LYS A O 1
ATOM 1638 N N . VAL A 1 212 ? 38.512 3.506 -8.477 1.00 84.44 212 VAL A N 1
ATOM 1639 C CA . VAL A 1 212 ? 39.633 3.136 -9.357 1.00 84.44 212 VAL A CA 1
ATOM 1640 C C . VAL A 1 212 ? 40.294 4.384 -9.938 1.00 84.44 212 VAL A C 1
ATOM 1642 O O . VAL A 1 212 ? 41.506 4.533 -9.832 1.00 84.44 212 VAL A O 1
ATOM 1645 N N . TRP A 1 213 ? 39.517 5.332 -10.463 1.00 82.81 213 TRP A N 1
ATOM 1646 C CA . TRP A 1 213 ? 40.048 6.578 -11.013 1.00 82.81 213 TRP A CA 1
ATOM 1647 C C . TRP A 1 213 ? 40.793 7.410 -9.960 1.00 82.81 213 TRP A C 1
ATOM 1649 O O . TRP A 1 213 ? 41.909 7.847 -10.213 1.00 82.81 213 TRP A O 1
ATOM 1659 N N . LYS A 1 214 ? 40.247 7.560 -8.743 1.00 82.62 214 LYS A N 1
ATOM 1660 C CA . LYS A 1 214 ? 40.950 8.223 -7.628 1.00 82.62 214 LYS A CA 1
ATOM 1661 C C . LYS A 1 214 ? 42.250 7.511 -7.251 1.00 82.62 214 LYS A C 1
ATOM 1663 O O . LYS A 1 214 ? 43.230 8.184 -6.956 1.00 82.62 214 LYS A O 1
ATOM 1668 N N . SER A 1 215 ? 42.270 6.179 -7.275 1.00 83.19 215 SER A N 1
ATOM 1669 C CA . SER A 1 215 ? 43.482 5.401 -6.999 1.00 83.19 215 SER A CA 1
ATOM 1670 C C . SER A 1 215 ? 44.549 5.552 -8.085 1.00 83.19 215 SER A C 1
ATOM 1672 O O . SER A 1 215 ? 45.730 5.493 -7.767 1.00 83.19 215 SER A O 1
ATOM 1674 N N . LEU A 1 216 ? 44.146 5.704 -9.348 1.00 82.38 216 LEU A N 1
ATOM 1675 C CA . LEU A 1 216 ? 45.062 5.787 -10.489 1.00 82.38 216 LEU A CA 1
ATOM 1676 C C . LEU A 1 216 ? 45.530 7.219 -10.777 1.00 82.38 216 LEU A C 1
ATOM 1678 O O . LEU A 1 216 ? 46.653 7.415 -11.227 1.00 82.38 216 LEU A O 1
ATOM 1682 N N . PHE A 1 217 ? 44.680 8.215 -10.522 1.00 81.81 217 PHE A N 1
ATOM 1683 C CA . PHE A 1 217 ? 44.878 9.591 -10.994 1.00 81.81 217 PHE A CA 1
ATOM 1684 C C . PHE A 1 217 ? 44.665 10.664 -9.914 1.00 81.81 217 PHE A C 1
ATOM 1686 O O . PHE A 1 217 ? 44.916 11.838 -10.162 1.00 81.81 217 PHE A O 1
ATOM 1693 N N . GLY A 1 218 ? 44.212 10.300 -8.708 1.00 66.81 218 GLY A N 1
ATOM 1694 C CA . GLY A 1 218 ? 43.956 11.246 -7.612 1.00 66.81 218 GLY A CA 1
ATOM 1695 C C . GLY A 1 218 ? 45.198 11.660 -6.814 1.00 66.81 218 GLY A C 1
ATOM 1696 O O . GLY A 1 218 ? 45.094 12.497 -5.921 1.00 66.81 218 GLY A O 1
ATOM 1697 N N . GLY A 1 219 ? 46.365 11.085 -7.114 1.00 66.25 219 GLY A N 1
ATOM 1698 C CA . GLY A 1 219 ? 47.632 11.386 -6.453 1.00 66.25 219 GLY A CA 1
ATOM 1699 C C . GLY A 1 219 ? 48.524 12.308 -7.279 1.00 66.25 219 GLY A C 1
ATOM 1700 O O . GLY A 1 219 ? 49.447 11.816 -7.918 1.00 66.25 219 GLY A O 1
ATOM 1701 N N . LYS A 1 220 ? 48.237 13.617 -7.259 1.00 57.56 220 LYS A N 1
ATOM 1702 C CA . LYS A 1 220 ? 49.203 14.742 -7.234 1.00 57.56 220 LYS A CA 1
ATOM 1703 C C . LYS A 1 220 ? 48.502 16.065 -7.548 1.00 57.56 220 LYS A C 1
ATOM 1705 O O . LYS A 1 220 ? 48.055 16.298 -8.668 1.00 57.56 220 LYS A O 1
ATOM 1710 N N . LYS A 1 221 ? 48.502 16.972 -6.574 1.00 49.75 221 LYS A N 1
ATOM 1711 C CA . LYS A 1 221 ? 48.881 18.360 -6.838 1.00 49.75 221 LYS A CA 1
ATOM 1712 C C . LYS A 1 221 ? 49.973 18.709 -5.843 1.00 49.75 221 LYS A C 1
ATOM 1714 O O . LYS A 1 221 ? 49.777 18.584 -4.636 1.00 49.75 221 LYS A O 1
ATOM 1719 N N . ASP A 1 222 ? 51.131 18.977 -6.422 1.00 52.47 222 ASP A N 1
ATOM 1720 C CA . ASP A 1 222 ? 52.390 19.262 -5.765 1.00 52.47 222 ASP A CA 1
ATOM 1721 C C . ASP A 1 222 ? 52.337 20.576 -4.965 1.00 52.47 222 ASP A C 1
ATOM 1723 O O . ASP A 1 222 ? 51.424 21.389 -5.126 1.00 52.47 222 ASP A O 1
ATOM 1727 N N . LYS A 1 223 ? 53.318 20.677 -4.066 1.00 44.69 223 LYS A N 1
ATOM 1728 C CA . LYS A 1 223 ? 53.662 21.795 -3.181 1.00 44.69 223 LYS A CA 1
ATOM 1729 C C . LYS A 1 223 ? 53.812 23.134 -3.896 1.00 44.69 223 LYS A C 1
ATOM 1731 O O . LYS A 1 223 ? 54.237 23.123 -5.071 1.00 44.69 223 LYS A O 1
#

Foldseek 3Di:
DVVVVVVVVVVVVVVVVVLVVLLVVLVVLQVQLVVLVQVLDLVSLVSSLVSLVVSLVSDPDPVSVLVSVLSNLASVQSNVVVPDPDPDPDPPDPPVVPPPPPPVPDPPQPDDPKDKDKPDQEDEAELAPPDDKDKIWMDIPDQPKDFPDWDPQKDWDDDHRTMIIIDGHHAAAPAKHKYWGWIDDRHRIGTRIYIYGHDDVVVVVVVVVVVVCCVVPVPDDDD

Sequence (223 aa):
MKKIIRICLCLAMLFIAIGAHAQTAADGIYSKGMALKKQRTKTSLTQAIANFRKAKGLYATEAGKDKCDAQIGACNYLLKRINKPKPKPKPITKNDAQKTVVEEVAQVDKHKNVEISLSEDYLDFKSRMEGGAQSVTVTCNYDDWYIEDQPKWVKASKAGNDKIYVEVEDNLGKEKRSGVVSIKCGDVDVDLVINQKKADITRKVKEGAVKVWKSLFGGKKDK

InterPro domains:
  IPR013783 Immunoglobulin-like fold [G3DSA:2.60.40.10] (108-196)
  IPR024361 Bacteroidetes-Associated Carbohydrate-binding Often N-terminal [PF13004] (144-197)
  IPR024361 Bacteroidetes-Associated Carbohydrate-binding Often N-terminal [cd14948] (115-197)

Radius of gyration: 24.7 Å; chains: 1; bounding box: 72×48×85 Å